Protein AF-0000000087742912 (afdb_homodimer)

Sequence (236 aa):
MDERYEKIMEIIEMNRFRQRLGLLDYTACWEEPDRVKGLDIEATKKRVCDLIKAKGLKDKTIADKLGITPQAVNKWRHKGSFFVIENLYVLSGLLGVSVDKLLVPVAVKKWEILIEKRMDERYEKIMEIIEMNRFRQRLGLLDYTACWEEPDRVKGLDIEATKKRVCDLIKAKGLKDKTIADKLGITPQAVNKWRHKGSFFVIENLYVLSGLLGVSVDKLLVPVAVKKWEILIEKR

Foldseek 3Di:
DDPVVVVVVVVCVVVVVVVVPPDDQDWDKDKDFPPVQHFDLVVLLVLLVVLCVVVVPDLCNLCVQLVHDSVVSVCCSVVVPCPDPSSLCSSCVVSVHHSVVSIDHPDMDMDIDGDDDD/DDPVVVVVVVVCVVVVVVVVPPDDQDWDKDKDFPPVQHFDLVVLLVLLVVLCVVVVPDLCNLCVQLVHDSVVSVCCSVVVPCPDPSSLCSSCVVSVHHSVVSIDHPDMDMDIDGDDDD

Secondary structure (DSSP, 8-state):
--HHHHHHHHHHHHTTHHHH--SS-EEEEEEEE-GGG-B-HHHHHHHHHHHHHHHT--HHHHHHHHTS-HHHHHHHHHHSTT-BHHHHHHHHHHHTS-HHHH--BS-EEEEEEEE---/--HHHHHHHHHHHHTTHHHH-SSS-EEEEEEEE-GGG-B-HHHHHHHHHHHHHHHT--HHHHHHHHTS-HHHHHHHHHHSTT-BHHHHHHHHHHHTS-HHHH--BS-EEEEEEEE---

Solvent-accessible surface area (backbone atoms only — not comparable to full-atom values): 13130 Å² total; per-residue (Å²): 134,60,69,63,56,55,49,47,49,50,48,36,53,70,65,54,43,56,79,72,58,64,79,72,76,42,64,51,68,51,75,40,73,30,28,58,74,25,62,28,61,69,60,16,50,50,47,44,52,51,51,37,57,74,71,64,61,48,56,58,58,52,10,62,68,69,71,46,50,43,67,53,44,54,46,17,75,71,67,57,72,49,54,38,44,60,52,40,40,24,47,18,36,74,70,71,48,55,52,53,74,44,55,34,53,63,38,68,42,78,44,76,40,76,43,72,67,126,135,62,72,63,57,56,51,46,50,48,47,35,52,71,63,53,43,55,78,71,59,62,77,73,78,42,64,50,69,51,74,40,72,29,28,59,74,25,61,27,62,69,59,16,47,51,48,45,52,49,50,36,58,73,70,62,61,47,55,59,59,53,10,63,69,67,71,48,50,44,66,54,45,54,45,18,75,73,67,55,72,49,54,39,44,58,53,41,40,23,47,18,36,75,70,70,47,56,51,55,74,45,55,32,54,62,38,67,42,78,44,76,40,75,44,71,66,126

InterPro domains:
  IPR001387 Cro/C1-type, helix-turn-helix domain [PS50943] (53-102)
  IPR001387 Cro/C1-type, helix-turn-helix domain [cd00093] (51-102)
  IPR010982 Lambda repressor-like, DNA-binding domain superfamily [G3DSA:1.10.260.40] (41-104)
  IPR010982 Lambda repressor-like, DNA-binding domain superfamily [SSF47413] (45-105)

Organism: Butyrivibrio fibrisolvens (NCBI:txid831)

pLDDT: mean 79.02, std 16.98, range [40.22, 96.81]

Radius of gyration: 20.41 Å; Cα contacts (8 Å, |Δi|>4): 308; chains: 2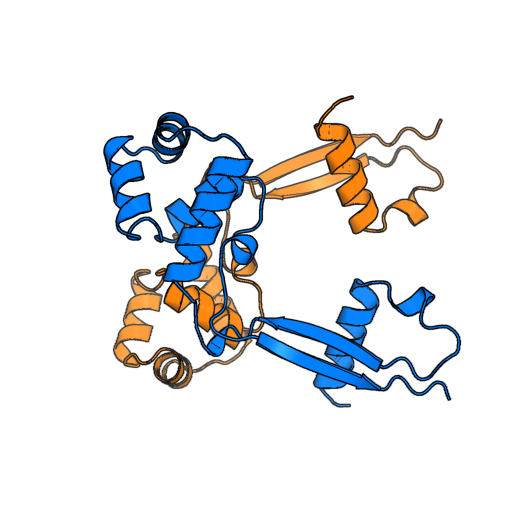; bounding box: 60×48×46 Å

Structure (mmCIF, N/CA/C/O backbone):
data_AF-0000000087742912-model_v1
#
loop_
_entity.id
_entity.type
_entity.pdbx_description
1 polymer 'HTH cro/C1-type domain-containing protein'
#
loop_
_atom_site.group_PDB
_atom_site.id
_atom_site.type_symbol
_atom_site.label_atom_id
_atom_site.label_alt_id
_atom_site.label_comp_id
_atom_site.label_asym_id
_atom_site.label_entity_id
_atom_site.label_seq_id
_atom_site.pdbx_PDB_ins_code
_atom_site.Cartn_x
_atom_site.Cartn_y
_atom_site.Cartn_z
_atom_site.occupancy
_atom_site.B_iso_or_equiv
_atom_site.auth_seq_id
_atom_site.auth_comp_id
_atom_site.auth_asym_id
_atom_site.auth_atom_id
_atom_site.pdbx_PDB_model_num
ATOM 1 N N . MET A 1 1 ? -30.656 -1.634 -2.127 1 40.22 1 MET A N 1
ATOM 2 C CA . MET A 1 1 ? -29.844 -0.459 -1.829 1 40.22 1 MET A CA 1
ATOM 3 C C . MET A 1 1 ? -28.438 -0.603 -2.42 1 40.22 1 MET A C 1
ATOM 5 O O . MET A 1 1 ? -27.766 -1.607 -2.191 1 40.22 1 MET A O 1
ATOM 9 N N . ASP A 1 2 ? -28.062 0.156 -3.477 1 50.47 2 ASP A N 1
ATOM 10 C CA . ASP A 1 2 ? -26.984 -0 -4.449 1 50.47 2 ASP A CA 1
ATOM 11 C C . ASP A 1 2 ? -25.609 0.156 -3.789 1 50.47 2 ASP A C 1
ATOM 13 O O . ASP A 1 2 ? -25.391 1.088 -3.012 1 50.47 2 ASP A O 1
ATOM 17 N N . GLU A 1 3 ? -24.922 -0.888 -3.637 1 56.06 3 GLU A N 1
ATOM 18 C CA . GLU A 1 3 ? -23.594 -0.993 -3.049 1 56.06 3 GLU A CA 1
ATOM 19 C C . GLU A 1 3 ? -22.75 0.236 -3.373 1 56.06 3 GLU A C 1
ATOM 21 O O . GLU A 1 3 ? -21.969 0.695 -2.539 1 56.06 3 GLU A O 1
ATOM 26 N N . ARG A 1 4 ? -23.109 0.742 -4.473 1 55.03 4 ARG A N 1
ATOM 27 C CA . ARG A 1 4 ? -22.422 1.939 -4.953 1 55.03 4 ARG A CA 1
ATOM 28 C C . ARG A 1 4 ? -22.75 3.143 -4.07 1 55.03 4 ARG A C 1
ATOM 30 O O . ARG A 1 4 ? -21.844 3.914 -3.711 1 55.03 4 ARG A O 1
ATOM 37 N N . TYR A 1 5 ? -24.016 3.279 -3.824 1 55.5 5 TYR A N 1
ATOM 38 C CA . TYR A 1 5 ? -24.5 4.387 -3.004 1 55.5 5 TYR A CA 1
ATOM 39 C C . TYR A 1 5 ? -23.875 4.348 -1.615 1 55.5 5 TYR A C 1
ATOM 41 O O . TYR A 1 5 ? -23.422 5.371 -1.102 1 55.5 5 TYR A O 1
ATOM 49 N N . GLU A 1 6 ? -23.781 3.25 -1.064 1 58.53 6 GLU A N 1
ATOM 50 C CA . GLU A 1 6 ? -23.266 3.119 0.295 1 58.53 6 GLU 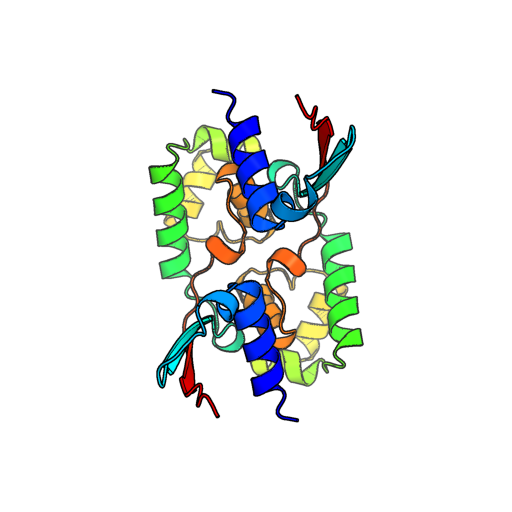A CA 1
ATOM 51 C C . GLU A 1 6 ? -21.781 3.477 0.358 1 58.53 6 GLU A C 1
ATOM 53 O O . GLU A 1 6 ? -21.344 4.141 1.298 1 58.53 6 GLU A O 1
ATOM 58 N N . LYS A 1 7 ? -21.188 3.119 -0.567 1 61.38 7 LYS A N 1
ATOM 59 C CA . LYS A 1 7 ? -19.766 3.439 -0.61 1 61.38 7 LYS A CA 1
ATOM 60 C C . LYS A 1 7 ? -19.531 4.938 -0.801 1 61.38 7 LYS A C 1
ATOM 62 O O . LYS A 1 7 ? -18.641 5.52 -0.19 1 61.38 7 LYS A O 1
ATOM 67 N N . ILE A 1 8 ? -20.391 5.43 -1.585 1 60.16 8 ILE A N 1
ATOM 68 C CA . ILE A 1 8 ? -20.328 6.867 -1.84 1 60.16 8 ILE A CA 1
ATOM 69 C C . ILE A 1 8 ? -20.609 7.633 -0.549 1 60.16 8 ILE A C 1
ATOM 71 O O . ILE A 1 8 ? -19.906 8.586 -0.219 1 60.16 8 ILE A O 1
ATOM 75 N N . MET A 1 9 ? -21.516 7.145 0.055 1 61.16 9 MET A N 1
ATOM 76 C CA . MET A 1 9 ? -21.891 7.82 1.296 1 61.16 9 MET A CA 1
ATOM 77 C C . MET A 1 9 ? -20.766 7.727 2.32 1 61.16 9 MET A C 1
ATOM 79 O O . MET A 1 9 ? -20.5 8.688 3.047 1 61.16 9 MET A O 1
ATOM 83 N N . GLU A 1 10 ? -20.141 6.645 2.281 1 62.28 10 GLU A N 1
ATOM 84 C CA . GLU A 1 10 ? -19.016 6.461 3.189 1 62.28 10 GLU A CA 1
ATOM 85 C C . GLU A 1 10 ? -17.875 7.422 2.85 1 62.28 10 GLU A C 1
ATOM 87 O O . GLU A 1 10 ? -17.281 8.023 3.744 1 62.28 10 GLU A O 1
ATOM 92 N N . ILE A 1 11 ? -17.719 7.496 1.573 1 60.69 11 ILE A N 1
ATOM 93 C CA . ILE A 1 11 ? -16.641 8.375 1.111 1 60.69 11 ILE A CA 1
ATOM 94 C C . ILE A 1 11 ? -17.016 9.828 1.395 1 60.69 11 ILE A C 1
ATOM 96 O O . ILE A 1 11 ? -16.172 10.609 1.835 1 60.69 11 ILE A O 1
ATOM 100 N N . ILE A 1 12 ? -18.156 10.047 1.067 1 60.31 12 ILE A N 1
ATOM 101 C CA . ILE A 1 12 ? -18.641 11.398 1.335 1 60.31 12 ILE A CA 1
ATOM 102 C C . ILE A 1 12 ? -18.547 11.695 2.83 1 60.31 12 ILE A C 1
ATOM 104 O O . ILE A 1 12 ? -18.109 12.773 3.229 1 60.31 12 ILE A O 1
ATOM 108 N N . GLU A 1 13 ? -18.922 10.773 3.523 1 57.09 13 GLU A N 1
ATOM 109 C CA . GLU A 1 13 ? -18.875 10.914 4.977 1 57.09 13 GLU A CA 1
ATOM 110 C C . GLU A 1 13 ? -17.438 11.008 5.473 1 57.09 13 GLU A C 1
ATOM 112 O O . GLU A 1 13 ? -17.141 11.781 6.383 1 57.09 13 GLU A O 1
ATOM 117 N N . MET A 1 14 ? -16.75 10.227 4.941 1 55.88 14 MET A N 1
ATOM 118 C CA . MET A 1 14 ? -15.344 10.234 5.328 1 55.88 14 MET A CA 1
ATOM 119 C C . MET A 1 14 ? -14.68 11.547 4.934 1 55.88 14 MET A C 1
ATOM 121 O O . MET A 1 14 ? -13.797 12.039 5.645 1 55.88 14 MET A O 1
ATOM 125 N N . ASN A 1 15 ? -15.117 11.961 3.746 1 52.09 15 ASN A N 1
ATOM 126 C CA . ASN A 1 15 ? -14.547 13.219 3.285 1 52.09 15 ASN A CA 1
ATOM 127 C C . ASN A 1 15 ? -15.336 14.422 3.812 1 52.09 15 ASN A C 1
ATOM 129 O O . ASN A 1 15 ? -15.047 15.562 3.463 1 52.09 15 ASN A O 1
ATOM 133 N N . ARG A 1 16 ? -16.016 14.281 4.895 1 47.75 16 ARG A N 1
ATOM 134 C CA . ARG A 1 16 ? -16.766 15.336 5.551 1 47.75 16 ARG A CA 1
ATOM 135 C C . ARG A 1 16 ? -17.547 16.156 4.531 1 47.75 16 ARG A C 1
ATOM 137 O O . ARG A 1 16 ? -17.859 17.328 4.773 1 47.75 16 ARG A O 1
ATOM 144 N N . PHE A 1 17 ? -17.797 15.617 3.467 1 49.97 17 PHE A N 1
ATOM 145 C CA . PHE A 1 17 ? -18.578 16.375 2.488 1 49.97 17 PHE A CA 1
ATOM 146 C C . PHE A 1 17 ? -20 16.609 2.994 1 49.97 17 PHE A C 1
ATOM 148 O O . PHE A 1 17 ? -20.688 17.516 2.518 1 49.97 17 PHE A O 1
ATOM 155 N N . ARG A 1 18 ? -20.281 16.016 4.094 1 46.38 18 ARG A N 1
ATOM 156 C CA . ARG A 1 18 ? -21.656 16.219 4.539 1 46.38 18 ARG A CA 1
ATOM 157 C C . ARG A 1 18 ? -21.922 17.688 4.84 1 46.38 18 ARG A C 1
ATOM 159 O O . ARG A 1 18 ? -23 18.203 4.516 1 46.38 18 ARG A O 1
ATOM 166 N N . GLN A 1 19 ? -21.094 18.141 5.641 1 46.69 19 GLN A N 1
ATOM 167 C CA . GLN A 1 19 ? -21.406 19.484 6.113 1 46.69 19 GLN A CA 1
ATOM 168 C C . GLN A 1 19 ? -21.609 20.438 4.945 1 46.69 19 GLN A C 1
ATOM 170 O O . GLN A 1 19 ? -22.375 21.406 5.051 1 46.69 19 GLN A O 1
ATOM 175 N N . ARG A 1 20 ? -20.828 20.172 3.928 1 46.16 20 ARG A N 1
ATOM 176 C CA . ARG A 1 20 ? -20.969 21.203 2.904 1 46.16 20 ARG A CA 1
ATOM 177 C C . ARG A 1 20 ? -22.094 20.844 1.928 1 46.16 20 ARG A C 1
ATOM 179 O O . ARG A 1 20 ? -22.266 21.516 0.908 1 4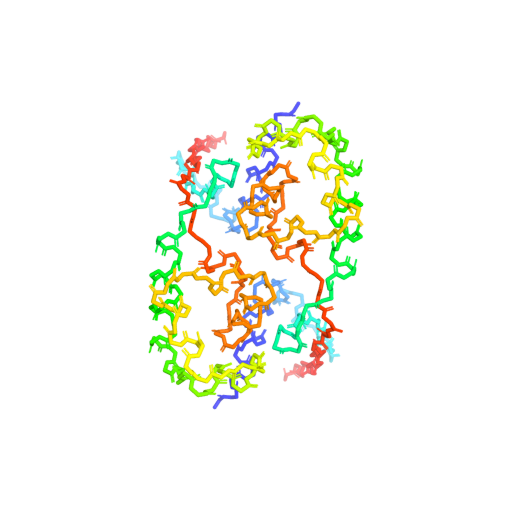6.16 20 ARG A O 1
ATOM 186 N N . LEU A 1 21 ? -22.562 19.641 2.178 1 46.5 21 LEU A N 1
ATOM 187 C CA . LEU A 1 21 ? -23.641 19.312 1.266 1 46.5 21 LEU A CA 1
ATOM 188 C C . LEU A 1 21 ? -24.828 20.25 1.467 1 46.5 21 LEU A C 1
ATOM 190 O O . LEU A 1 21 ? -25.797 19.906 2.148 1 46.5 21 LEU A O 1
ATOM 194 N N . GLY A 1 22 ? -24.672 21.344 2.004 1 41.38 22 GLY A N 1
ATOM 195 C CA . GLY A 1 22 ? -25.828 22.234 1.947 1 41.38 22 GLY A CA 1
ATOM 196 C C . GLY A 1 22 ? -26.641 22.062 0.675 1 41.38 22 GLY A C 1
ATOM 197 O O . GLY A 1 22 ? -27.531 21.219 0.608 1 41.38 22 GLY A O 1
ATOM 198 N N . LEU A 1 23 ? -26.984 23.312 -0.037 1 41.69 23 LEU A N 1
ATOM 199 C CA . LEU A 1 23 ? -28 23.75 -0.981 1 41.69 23 LEU A CA 1
ATOM 200 C C . LEU A 1 23 ? -27.984 22.891 -2.242 1 41.69 23 LEU A C 1
ATOM 202 O O . LEU A 1 23 ? -29.031 22.438 -2.697 1 41.69 23 LEU A O 1
ATOM 206 N N . LEU A 1 24 ? -27.172 23.266 -3.385 1 44.69 24 LEU A N 1
ATOM 207 C CA . LEU A 1 24 ? -27.234 23.109 -4.832 1 44.69 24 LEU A CA 1
ATOM 208 C C . LEU A 1 24 ? -26.906 21.672 -5.242 1 44.69 24 LEU A C 1
ATOM 210 O O . LEU A 1 24 ? -26.25 20.953 -4.5 1 44.69 24 LEU A O 1
ATOM 214 N N . ASP A 1 25 ? -27.406 21.125 -6.523 1 56.34 25 ASP A N 1
ATOM 215 C CA . ASP A 1 25 ? -27.141 20.031 -7.445 1 56.34 25 ASP A CA 1
ATOM 216 C C . ASP A 1 25 ? -25.656 19.703 -7.504 1 56.34 25 ASP A C 1
ATOM 218 O O . ASP A 1 25 ? -24.953 20.172 -8.406 1 56.34 25 ASP A O 1
ATOM 222 N N . TYR A 1 26 ? -25.047 19.469 -6.504 1 65.38 26 TYR A N 1
ATOM 223 C CA . TYR A 1 26 ? -23.609 19.312 -6.496 1 65.38 26 TYR A CA 1
ATOM 224 C C . TYR A 1 26 ? -23.203 17.906 -6.969 1 65.38 26 TYR A C 1
ATOM 226 O O . TYR A 1 26 ? -23.922 16.938 -6.727 1 65.38 26 TYR A O 1
ATOM 234 N N . THR A 1 27 ? -22.75 17.938 -8.219 1 73 27 THR A N 1
ATOM 235 C CA . THR A 1 27 ? -22.109 16.703 -8.68 1 73 27 THR A CA 1
ATOM 236 C C . THR A 1 27 ? -20.844 16.422 -7.875 1 73 27 THR A C 1
ATOM 238 O O . THR A 1 27 ? -19.984 17.297 -7.715 1 73 27 THR A O 1
ATOM 241 N N . ALA A 1 28 ? -20.984 15.5 -6.984 1 72.38 28 ALA A N 1
ATOM 242 C CA . ALA A 1 28 ? -19.766 15.031 -6.34 1 72.38 28 ALA A CA 1
ATOM 243 C C . ALA A 1 28 ? -18.984 14.078 -7.254 1 72.38 28 ALA A C 1
ATOM 245 O O . ALA A 1 28 ? -19.562 13.125 -7.785 1 72.38 28 ALA A O 1
ATOM 246 N N . CYS A 1 29 ? -17.828 14.594 -7.617 1 79.25 29 CYS A N 1
ATOM 247 C CA . CYS A 1 29 ? -16.984 13.758 -8.461 1 79.25 29 CYS A CA 1
ATOM 248 C C . CYS A 1 29 ? -15.688 13.398 -7.746 1 79.25 29 CYS A C 1
ATOM 250 O O . CYS A 1 29 ? -15.07 14.258 -7.105 1 79.25 29 CYS A O 1
ATOM 252 N N . TRP A 1 30 ? -15.32 12.016 -7.742 1 80.62 30 TRP A N 1
ATOM 253 C CA . TRP A 1 30 ? -14 11.633 -7.25 1 80.62 30 TRP A CA 1
ATOM 254 C C . TRP A 1 30 ? -13.422 10.492 -8.078 1 80.62 30 TRP A C 1
ATOM 256 O O . TRP A 1 30 ? -14.117 9.891 -8.898 1 80.62 30 TRP A O 1
ATOM 266 N N . GLU A 1 31 ? -12.141 10.469 -7.887 1 88.06 31 GLU A N 1
ATOM 267 C CA . GLU A 1 31 ? -11.422 9.398 -8.578 1 88.06 31 GLU A CA 1
ATOM 268 C C . GLU A 1 31 ? -10.805 8.414 -7.582 1 88.06 31 GLU A C 1
ATOM 270 O O . GLU A 1 31 ? -10.359 8.812 -6.504 1 88.06 31 GLU A O 1
ATOM 275 N N . GLU A 1 32 ? -10.984 7.211 -7.969 1 87.88 32 GLU A N 1
ATOM 276 C CA . GLU A 1 32 ? -10.32 6.172 -7.191 1 87.88 32 GLU A CA 1
ATOM 277 C C . GLU A 1 32 ? -9.484 5.262 -8.086 1 87.88 32 GLU A C 1
ATOM 279 O O . GLU A 1 32 ? -9.82 5.047 -9.25 1 87.88 32 GLU A O 1
ATOM 284 N N . PRO A 1 33 ? -8.375 4.805 -7.484 1 94.06 33 PRO A N 1
ATOM 285 C CA . PRO A 1 33 ? -7.566 3.9 -8.305 1 94.06 33 PRO A CA 1
ATOM 286 C C . PRO A 1 33 ? -8.32 2.639 -8.711 1 94.06 33 PRO A C 1
ATOM 288 O O . PRO A 1 33 ? -9.055 2.066 -7.902 1 94.06 33 PRO A O 1
ATOM 291 N N . ASP A 1 34 ? -8.281 2.352 -9.977 1 94.44 34 ASP A N 1
ATOM 292 C CA . ASP A 1 34 ? -8.727 1.033 -10.414 1 94.44 34 ASP A CA 1
ATOM 293 C C . ASP A 1 34 ? -7.613 0 -10.273 1 94.44 34 ASP A C 1
ATOM 295 O O . ASP A 1 34 ? -6.926 -0.31 -11.25 1 94.44 34 ASP A O 1
ATOM 299 N N . ARG A 1 35 ? -7.547 -0.584 -9.148 1 95.25 35 ARG A N 1
ATOM 300 C CA . ARG A 1 35 ? -6.41 -1.43 -8.797 1 95.25 35 ARG A CA 1
ATOM 301 C C . ARG A 1 35 ? -6.391 -2.699 -9.641 1 95.25 35 ARG A C 1
ATOM 303 O O . ARG A 1 35 ? -5.324 -3.23 -9.953 1 95.25 35 ARG A O 1
ATOM 310 N N . VAL A 1 36 ? -7.504 -3.188 -10.047 1 93.56 36 VAL A N 1
ATOM 311 C CA . VAL A 1 36 ? -7.594 -4.453 -10.766 1 93.56 36 VAL A CA 1
ATOM 312 C C . VAL A 1 36 ? -7 -4.293 -12.164 1 93.56 36 VAL A C 1
ATOM 314 O O . VAL A 1 36 ? -6.555 -5.27 -12.773 1 93.56 36 VAL A O 1
ATOM 317 N N . LYS A 1 37 ? -7.039 -3.047 -12.617 1 94 37 LYS A N 1
ATOM 318 C CA . LYS A 1 37 ? -6.488 -2.805 -13.945 1 94 37 LYS A CA 1
ATOM 319 C C . LYS A 1 37 ? -4.965 -2.834 -13.93 1 94 37 LYS A C 1
ATOM 321 O O . LYS A 1 37 ? -4.324 -2.955 -14.977 1 94 37 LYS A O 1
ATOM 326 N N . GLY A 1 38 ? -4.402 -2.676 -12.766 1 93.88 38 GLY A N 1
ATOM 327 C CA . GLY A 1 38 ? -2.973 -2.922 -12.648 1 93.88 38 GLY A CA 1
ATOM 328 C C . GLY A 1 38 ? -2.197 -1.713 -12.164 1 93.88 38 GLY A C 1
ATOM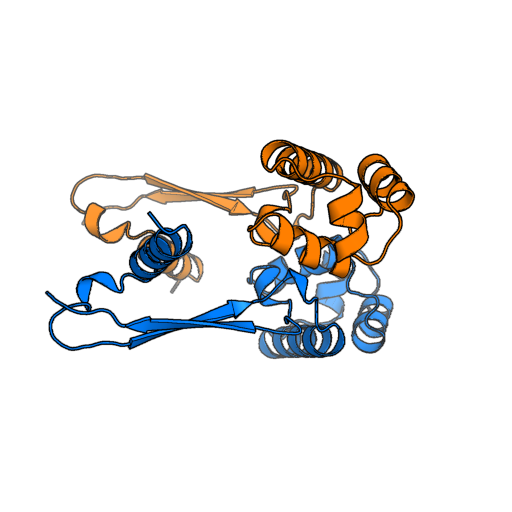 329 O O . GLY A 1 38 ? -2.789 -0.685 -11.828 1 93.88 38 GLY A O 1
ATOM 330 N N . LEU A 1 39 ? -0.922 -1.919 -12.102 1 94.12 39 LEU A N 1
ATOM 331 C CA . LEU A 1 39 ? 0.024 -0.939 -11.578 1 94.12 39 LEU A CA 1
ATOM 332 C C . LEU A 1 39 ? 0.916 -0.398 -12.695 1 94.12 39 LEU A C 1
ATOM 334 O O . LEU A 1 39 ? 1.412 -1.163 -13.523 1 94.12 39 LEU A O 1
ATOM 338 N N . ASP A 1 40 ? 1.024 0.913 -12.711 1 94.38 40 ASP A N 1
ATOM 339 C CA . ASP A 1 40 ? 1.986 1.525 -13.625 1 94.38 40 ASP A CA 1
ATOM 340 C C . ASP A 1 40 ? 3.375 1.595 -12.992 1 94.38 40 ASP A C 1
ATOM 342 O O . ASP A 1 40 ? 3.719 2.584 -12.344 1 94.38 40 ASP A O 1
ATOM 346 N N . ILE A 1 41 ? 4.172 0.546 -13.305 1 90 41 ILE A N 1
ATOM 347 C CA . ILE A 1 41 ? 5.453 0.355 -12.633 1 90 41 ILE A CA 1
ATOM 348 C C . ILE A 1 41 ? 6.391 1.514 -12.969 1 90 41 ILE A C 1
ATOM 350 O O . ILE A 1 41 ? 7.086 2.033 -12.094 1 90 41 ILE A O 1
ATOM 354 N N . GLU A 1 42 ? 6.422 1.873 -14.203 1 90.38 42 GLU A N 1
ATOM 355 C CA . GLU A 1 42 ? 7.297 2.967 -14.617 1 90.38 42 GLU A CA 1
ATOM 356 C C . GLU A 1 42 ? 6.93 4.266 -13.906 1 90.38 42 GLU A C 1
ATOM 358 O O . GLU A 1 42 ? 7.801 4.961 -13.375 1 90.38 42 GLU A O 1
ATOM 363 N N . ALA A 1 43 ? 5.645 4.594 -13.906 1 93.44 43 ALA A N 1
ATOM 364 C CA . ALA A 1 43 ? 5.195 5.793 -13.211 1 93.44 43 ALA A CA 1
ATOM 365 C C . ALA A 1 43 ? 5.449 5.684 -11.711 1 93.44 43 ALA A C 1
ATOM 367 O O . ALA A 1 43 ? 5.75 6.684 -11.055 1 93.44 43 ALA A O 1
ATOM 368 N N . THR A 1 44 ? 5.277 4.535 -11.18 1 93.31 44 THR A N 1
ATOM 369 C CA . THR A 1 44 ? 5.562 4.297 -9.766 1 93.31 44 THR A CA 1
ATOM 370 C C . THR A 1 44 ? 7.035 4.555 -9.461 1 93.31 44 THR A C 1
ATOM 372 O O . THR A 1 44 ? 7.367 5.215 -8.477 1 93.31 44 THR A O 1
ATOM 375 N N . LYS A 1 45 ? 7.879 4.051 -10.266 1 90.5 45 LYS A N 1
ATOM 376 C CA . LYS A 1 45 ? 9.312 4.289 -10.109 1 90.5 45 LYS A CA 1
ATOM 377 C C . LYS A 1 45 ? 9.617 5.781 -10.086 1 90.5 45 LYS A C 1
ATOM 379 O O . LYS A 1 45 ? 10.359 6.254 -9.219 1 90.5 45 LYS A O 1
ATOM 384 N N . LYS A 1 46 ? 9.078 6.426 -11.023 1 91.69 46 LYS A N 1
ATOM 385 C CA . LYS A 1 46 ? 9.297 7.867 -11.117 1 91.69 46 LYS A CA 1
ATOM 386 C C . LYS A 1 46 ? 8.797 8.578 -9.867 1 91.69 46 LYS A C 1
ATOM 388 O O . LYS A 1 46 ? 9.484 9.445 -9.32 1 91.69 46 LYS A O 1
ATOM 393 N N . ARG A 1 47 ? 7.633 8.195 -9.398 1 93.44 47 ARG A N 1
ATOM 394 C CA . ARG A 1 47 ? 7.07 8.805 -8.195 1 93.44 47 ARG A CA 1
ATOM 395 C C . ARG A 1 47 ? 7.961 8.555 -6.984 1 93.44 47 ARG A C 1
ATOM 397 O O . ARG A 1 47 ? 8.203 9.461 -6.188 1 93.44 47 ARG A O 1
ATOM 404 N N . VAL A 1 48 ? 8.398 7.363 -6.879 1 91.44 48 VAL A N 1
ATOM 405 C CA . VAL A 1 48 ? 9.281 7 -5.773 1 91.44 48 VAL A CA 1
ATOM 406 C C . VAL A 1 48 ? 10.547 7.844 -5.816 1 91.44 48 VAL A C 1
ATOM 408 O O . VAL A 1 48 ? 10.953 8.422 -4.809 1 91.44 48 VAL A O 1
ATOM 411 N N . CYS A 1 49 ? 11.094 7.93 -6.953 1 90.56 49 CYS A N 1
ATOM 412 C CA . CYS A 1 49 ? 12.305 8.719 -7.117 1 90.56 49 CYS A CA 1
ATOM 413 C C . CYS A 1 49 ? 12.047 10.188 -6.781 1 90.56 49 CYS A C 1
ATOM 415 O O . CYS A 1 49 ? 12.859 10.82 -6.094 1 90.56 49 CYS A O 1
ATOM 417 N N . ASP A 1 50 ? 10.961 10.672 -7.258 1 93.5 50 ASP A N 1
ATOM 418 C CA . ASP A 1 50 ? 10.602 12.062 -6.992 1 93.5 50 ASP A CA 1
ATOM 419 C C . ASP A 1 50 ? 10.43 12.312 -5.496 1 93.5 50 ASP A C 1
ATOM 421 O O . ASP A 1 50 ? 10.875 13.336 -4.977 1 93.5 50 ASP A O 1
ATOM 425 N N . LEU A 1 51 ? 9.766 11.43 -4.805 1 93.38 51 LEU A N 1
ATOM 426 C CA . LEU A 1 51 ? 9.547 11.562 -3.369 1 93.38 51 LEU A CA 1
ATOM 427 C C . LEU A 1 51 ? 10.875 11.5 -2.613 1 93.38 51 LEU A C 1
ATOM 429 O O . LEU A 1 51 ? 11.07 12.234 -1.644 1 93.38 51 LEU A O 1
ATOM 433 N N . ILE A 1 52 ? 11.742 10.594 -3.051 1 90.88 52 ILE A N 1
ATOM 434 C CA . ILE A 1 52 ? 13.055 10.469 -2.428 1 90.88 52 ILE A CA 1
ATOM 435 C C . ILE A 1 52 ? 13.82 11.789 -2.562 1 90.88 52 ILE A C 1
ATOM 437 O O . ILE A 1 52 ? 14.375 12.289 -1.584 1 90.88 52 ILE A O 1
ATOM 441 N N . LYS A 1 53 ? 13.766 12.312 -3.711 1 92.31 53 LYS A N 1
ATOM 442 C CA . LYS A 1 53 ? 14.438 13.586 -3.971 1 92.31 53 LYS A CA 1
ATOM 443 C C . LYS A 1 53 ? 13.812 14.711 -3.15 1 92.31 53 LYS A C 1
ATOM 445 O O . LYS A 1 53 ? 14.531 15.531 -2.564 1 92.31 53 LYS A O 1
ATOM 450 N N . ALA A 1 54 ? 12.531 14.773 -3.117 1 94.56 54 ALA A N 1
ATOM 451 C CA . ALA A 1 54 ? 11.805 15.82 -2.406 1 94.56 54 ALA A CA 1
ATOM 452 C C . ALA A 1 54 ? 12.117 15.781 -0.912 1 94.56 54 ALA A C 1
ATOM 454 O O . ALA A 1 54 ? 12.18 16.828 -0.258 1 94.56 54 ALA A O 1
ATOM 455 N N . LYS A 1 55 ? 12.234 14.562 -0.367 1 93.25 55 LYS A N 1
ATOM 456 C CA . LYS A 1 55 ? 12.508 14.391 1.056 1 93.25 55 LYS A CA 1
ATOM 457 C C . LYS A 1 55 ? 14 14.555 1.352 1 93.25 55 LYS A C 1
ATOM 459 O O . LYS A 1 55 ? 14.406 14.594 2.516 1 93.25 55 LYS A O 1
ATOM 464 N N . GLY A 1 56 ? 14.828 14.523 0.325 1 92.44 56 GLY A N 1
ATOM 465 C CA . GLY A 1 56 ? 16.266 14.688 0.473 1 92.44 56 GLY A CA 1
ATOM 466 C C . GLY A 1 56 ? 16.953 13.445 1.023 1 92.44 56 GLY A C 1
ATOM 467 O O . GLY A 1 56 ? 17.938 13.547 1.75 1 92.44 56 GLY A O 1
ATOM 468 N N . LEU A 1 57 ? 16.406 12.367 0.766 1 90.31 57 LEU A N 1
ATOM 469 C CA . LEU A 1 57 ? 17 11.125 1.252 1 90.31 57 LEU A CA 1
ATOM 470 C C . LEU A 1 57 ? 18.188 10.719 0.393 1 90.31 57 LEU A C 1
ATOM 472 O O . LEU A 1 57 ? 18.078 10.68 -0.836 1 90.31 57 LEU A O 1
ATOM 476 N N . LYS A 1 58 ? 19.234 10.406 1.09 1 90.25 58 LYS A N 1
ATOM 477 C CA . LYS A 1 58 ? 20.438 9.938 0.387 1 90.25 58 LYS A CA 1
ATOM 478 C C . LYS A 1 58 ? 20.406 8.43 0.186 1 90.25 58 LYS A C 1
ATOM 480 O O . LYS A 1 58 ? 19.844 7.699 1.012 1 90.25 58 LYS A O 1
ATOM 485 N N . ASP A 1 59 ? 21 7.996 -0.903 1 87.38 59 ASP A N 1
ATOM 486 C CA . ASP A 1 59 ? 21.062 6.57 -1.213 1 87.38 59 ASP A CA 1
ATOM 487 C C . ASP A 1 59 ? 21.672 5.785 -0.058 1 87.38 59 ASP A C 1
ATOM 489 O O . ASP A 1 59 ? 21.234 4.672 0.245 1 87.38 59 ASP A O 1
ATOM 493 N N . LYS A 1 60 ? 22.625 6.391 0.547 1 90.94 60 LYS A N 1
ATOM 494 C CA . LYS A 1 60 ? 23.297 5.742 1.669 1 90.94 60 LYS A CA 1
ATOM 495 C C . LYS A 1 60 ? 22.328 5.508 2.826 1 90.94 60 LYS A C 1
ATOM 497 O O . LYS A 1 60 ? 22.344 4.445 3.451 1 90.94 60 LYS A O 1
ATOM 502 N N . THR A 1 61 ? 21.516 6.465 3.07 1 91.25 61 THR A N 1
ATOM 503 C CA . THR A 1 61 ? 20.531 6.355 4.141 1 91.25 61 THR A CA 1
ATOM 504 C C . THR A 1 61 ? 19.516 5.246 3.838 1 91.25 61 THR A C 1
ATOM 506 O O . THR A 1 61 ? 19.203 4.441 4.711 1 91.25 61 THR A O 1
ATOM 509 N N . ILE A 1 62 ? 19.078 5.242 2.691 1 89.56 62 ILE A N 1
ATOM 510 C CA . ILE A 1 62 ? 18.125 4.227 2.248 1 89.56 62 ILE A CA 1
ATOM 511 C C . ILE A 1 62 ? 18.766 2.842 2.346 1 89.56 62 ILE A C 1
ATOM 513 O O . ILE A 1 62 ? 18.172 1.912 2.891 1 89.56 62 ILE A O 1
ATOM 517 N N . ALA A 1 63 ? 19.953 2.738 1.863 1 89.81 63 ALA A N 1
ATOM 518 C CA . ALA A 1 63 ? 20.688 1.475 1.874 1 89.81 63 ALA A CA 1
ATOM 519 C C . ALA A 1 63 ? 20.859 0.957 3.299 1 89.81 63 ALA A C 1
ATOM 521 O O . ALA A 1 63 ? 20.656 -0.228 3.566 1 89.81 63 ALA A O 1
ATOM 522 N N . ASP A 1 64 ? 21.219 1.803 4.184 1 91.06 64 ASP A N 1
ATOM 523 C CA . ASP A 1 64 ? 21.438 1.446 5.578 1 91.06 64 ASP A CA 1
ATOM 524 C C . ASP A 1 64 ? 20.172 0.896 6.215 1 91.06 64 ASP A C 1
ATOM 526 O O . ASP A 1 64 ? 20.203 -0.123 6.91 1 91.06 64 ASP A O 1
ATOM 530 N N . LYS A 1 65 ? 19.062 1.536 5.91 1 88.06 65 LYS A N 1
ATOM 531 C CA . LYS A 1 65 ? 17.797 1.136 6.527 1 88.06 65 LYS A CA 1
ATOM 532 C C . LYS A 1 65 ? 17.281 -0.164 5.922 1 88.06 65 LYS A C 1
ATOM 534 O O . LYS A 1 65 ? 16.625 -0.959 6.605 1 88.06 65 LYS A O 1
ATOM 539 N N . LEU A 1 66 ? 17.594 -0.326 4.727 1 85.44 66 LEU A N 1
ATOM 540 C CA . LEU A 1 66 ? 17.109 -1.517 4.031 1 85.44 66 LEU A CA 1
ATOM 541 C C . LEU A 1 66 ? 18.094 -2.672 4.195 1 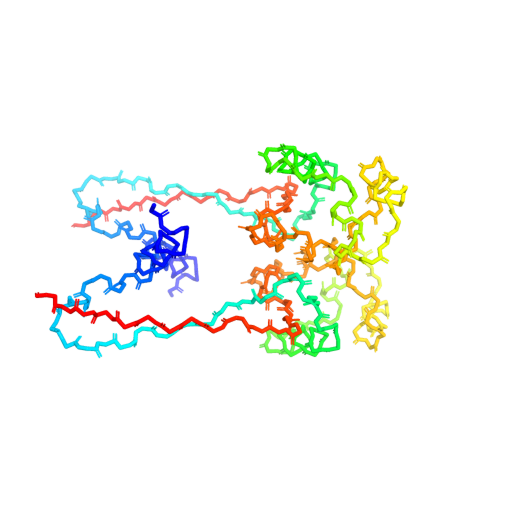85.44 66 LEU A C 1
ATOM 543 O O . LEU A 1 66 ? 17.781 -3.814 3.855 1 85.44 66 LEU A O 1
ATOM 547 N N . GLY A 1 67 ? 19.203 -2.422 4.734 1 85.19 67 GLY A N 1
ATOM 548 C CA . GLY A 1 67 ? 20.234 -3.441 4.891 1 85.19 67 GLY A CA 1
ATOM 549 C C . GLY A 1 67 ? 20.859 -3.869 3.578 1 85.19 67 GLY A C 1
ATOM 550 O O . GLY A 1 67 ? 21.172 -5.047 3.385 1 85.19 67 GLY A O 1
ATOM 551 N N . ILE A 1 68 ? 20.891 -3.023 2.682 1 83.31 68 ILE A N 1
ATOM 552 C CA . ILE A 1 68 ? 21.5 -3.299 1.383 1 83.31 68 ILE A CA 1
ATOM 553 C C . ILE A 1 68 ? 22.594 -2.281 1.1 1 83.31 68 ILE A C 1
ATOM 555 O O . ILE A 1 68 ? 22.828 -1.37 1.897 1 83.31 68 ILE A O 1
ATOM 559 N N . THR A 1 69 ? 23.266 -2.531 0.029 1 86.88 69 THR A N 1
ATOM 560 C CA . THR A 1 69 ? 24.375 -1.634 -0.326 1 86.88 69 THR A CA 1
ATOM 561 C C . THR A 1 69 ? 23.844 -0.422 -1.094 1 86.88 69 THR A C 1
ATOM 563 O O . THR A 1 69 ? 22.828 -0.507 -1.78 1 86.88 69 THR A O 1
ATOM 566 N N . PRO A 1 70 ? 24.578 0.684 -0.928 1 86.44 70 PRO A N 1
ATOM 567 C CA . PRO A 1 70 ? 24.203 1.862 -1.711 1 86.44 70 PRO A CA 1
ATOM 568 C C . PRO A 1 70 ? 24.188 1.592 -3.213 1 86.44 70 PRO A C 1
ATOM 570 O O . PRO A 1 70 ? 23.359 2.139 -3.936 1 86.44 70 PRO A O 1
ATOM 573 N N . GLN A 1 71 ? 25.047 0.789 -3.625 1 86.5 71 GLN A N 1
ATOM 574 C CA . GLN A 1 71 ? 25.109 0.433 -5.039 1 86.5 71 GLN A CA 1
ATOM 575 C C . GLN A 1 71 ? 23.828 -0.291 -5.473 1 86.5 71 GLN A C 1
ATOM 577 O O . GLN A 1 71 ? 23.344 -0.084 -6.582 1 86.5 71 GLN A O 1
ATOM 582 N N . ALA A 1 72 ? 23.391 -1.098 -4.633 1 82.88 72 ALA A N 1
ATOM 583 C CA . ALA A 1 72 ? 22.156 -1.831 -4.93 1 82.88 72 ALA A CA 1
ATOM 584 C C . ALA A 1 72 ? 20.969 -0.883 -5.047 1 82.88 72 ALA A C 1
ATOM 586 O O . ALA A 1 72 ? 20.109 -1.051 -5.926 1 82.88 72 ALA A O 1
ATOM 587 N N . VAL A 1 73 ? 20.938 0.062 -4.148 1 82.31 73 VAL A N 1
ATOM 588 C CA . VAL A 1 73 ? 19.859 1.047 -4.172 1 82.31 73 VAL A CA 1
ATOM 589 C C . VAL A 1 73 ? 19.891 1.809 -5.496 1 82.31 73 VAL A C 1
ATOM 591 O O . VAL A 1 73 ? 18.844 2.002 -6.129 1 82.31 73 VAL A O 1
ATOM 594 N N . ASN A 1 74 ? 21.016 2.207 -5.844 1 79.75 74 ASN A N 1
ATOM 595 C CA . ASN A 1 74 ? 21.172 2.928 -7.102 1 79.75 74 ASN A CA 1
ATOM 596 C C . ASN A 1 74 ? 20.703 2.094 -8.289 1 79.75 74 ASN A C 1
ATOM 598 O O . ASN A 1 74 ? 19.969 2.594 -9.148 1 79.75 74 ASN A O 1
ATOM 602 N N . LYS A 1 75 ? 21.062 0.86 -8.25 1 79.06 75 LYS A N 1
ATOM 603 C CA . LYS A 1 75 ? 20.672 -0.039 -9.336 1 79.06 75 LYS A CA 1
ATOM 604 C C . LYS A 1 75 ? 19.156 -0.208 -9.391 1 79.06 75 LYS A C 1
ATOM 606 O O . LYS A 1 75 ? 18.562 -0.193 -10.469 1 79.06 75 LYS A O 1
ATOM 611 N N . TRP A 1 76 ? 18.594 -0.363 -8.273 1 74.19 76 TRP A N 1
ATOM 612 C CA . TRP A 1 76 ? 17.156 -0.54 -8.195 1 74.19 76 TRP A CA 1
ATOM 613 C C . TRP A 1 76 ? 16.422 0.68 -8.742 1 74.19 76 TRP A C 1
ATOM 615 O O . TRP A 1 76 ? 15.469 0.544 -9.516 1 74.19 76 TRP A O 1
ATOM 625 N N . ARG A 1 77 ? 16.859 1.776 -8.234 1 73.44 77 ARG A N 1
ATOM 626 C CA . ARG A 1 77 ? 16.25 3.029 -8.648 1 73.44 77 ARG A CA 1
ATOM 627 C C . ARG A 1 77 ? 16.312 3.189 -10.164 1 73.44 77 ARG A C 1
ATOM 629 O O . ARG A 1 77 ? 15.359 3.678 -10.781 1 73.44 77 ARG A O 1
ATOM 636 N N . HIS A 1 78 ? 17.312 2.613 -10.688 1 73.19 78 HIS A N 1
ATOM 637 C CA . HIS A 1 78 ? 17.531 2.775 -12.125 1 73.19 78 HIS A CA 1
ATOM 638 C C . HIS A 1 78 ? 16.953 1.6 -12.898 1 73.19 78 HIS A C 1
ATOM 640 O O . HIS A 1 78 ? 16.375 1.783 -13.977 1 73.19 78 HIS A O 1
ATOM 646 N N . LYS A 1 79 ? 16.922 0.449 -12.195 1 68.19 79 LYS A N 1
ATOM 647 C CA . LYS A 1 79 ? 16.453 -0.75 -12.891 1 68.19 79 LYS A CA 1
ATOM 648 C C . LYS A 1 79 ? 15.016 -1.08 -12.531 1 68.19 79 LYS A C 1
ATOM 650 O O . LYS A 1 79 ? 14.336 -1.798 -13.266 1 68.19 79 LYS A O 1
ATOM 655 N N . GLY A 1 80 ? 14.555 -0.537 -11.562 1 65.56 80 GLY A N 1
ATOM 656 C CA . GLY A 1 80 ? 13.172 -0.763 -11.156 1 65.56 80 GLY A CA 1
ATOM 657 C C . GLY A 1 80 ? 12.984 -2.039 -10.359 1 65.56 80 GLY A C 1
ATOM 658 O O . GLY A 1 80 ? 11.859 -2.4 -10.008 1 65.56 80 GLY A O 1
ATOM 659 N N . SER A 1 81 ? 14.031 -2.811 -10.031 1 64.81 81 SER A N 1
ATOM 660 C CA . SER A 1 81 ? 13.922 -4.062 -9.289 1 64.81 81 SER A CA 1
ATOM 661 C C . SER A 1 81 ? 13.656 -3.812 -7.812 1 64.81 81 SER A C 1
ATOM 663 O O . SER A 1 81 ? 13.398 -4.75 -7.055 1 64.81 81 SER A O 1
ATOM 665 N N . PHE A 1 82 ? 13.68 -2.619 -7.332 1 64.69 82 PHE A N 1
ATOM 666 C CA . PHE A 1 82 ? 13.5 -2.16 -5.957 1 64.69 82 PHE A CA 1
ATOM 667 C C . PHE A 1 82 ? 12.078 -2.418 -5.484 1 64.69 82 PHE A C 1
ATOM 669 O O . PHE A 1 82 ? 11.797 -2.373 -4.285 1 64.69 82 PHE A O 1
ATOM 676 N N . PHE A 1 83 ? 11.289 -2.967 -6.32 1 73.81 83 PHE A N 1
ATOM 677 C CA . PHE A 1 83 ? 9.859 -2.902 -6.066 1 73.81 83 PHE A CA 1
ATOM 678 C C . PHE A 1 83 ? 9.367 -4.184 -5.41 1 73.81 83 PHE A C 1
ATOM 680 O O . PHE A 1 83 ? 8.227 -4.605 -5.633 1 73.81 83 PHE A O 1
ATOM 687 N N . VAL A 1 84 ? 10.422 -4.691 -4.625 1 80.75 84 VAL A N 1
ATOM 688 C CA . VAL A 1 84 ? 9.891 -5.773 -3.799 1 80.75 84 VAL A CA 1
ATOM 689 C C . VAL A 1 84 ? 9.125 -5.195 -2.617 1 80.75 84 VAL A C 1
ATOM 691 O O . VAL A 1 84 ? 9.453 -4.117 -2.119 1 80.75 84 VAL A O 1
ATOM 694 N N . ILE A 1 85 ? 8.172 -5.938 -2.16 1 88.69 85 ILE A N 1
ATOM 695 C CA . ILE A 1 85 ? 7.195 -5.402 -1.215 1 88.69 85 ILE A CA 1
ATOM 696 C C . ILE A 1 85 ? 7.898 -5 0.078 1 88.69 85 ILE A C 1
ATOM 698 O O . ILE A 1 85 ? 7.566 -3.977 0.681 1 88.69 85 ILE A O 1
ATOM 702 N N . GLU A 1 86 ? 8.867 -5.707 0.478 1 88.31 86 GLU A N 1
ATOM 703 C CA . GLU A 1 86 ? 9.578 -5.406 1.718 1 88.31 86 GLU A CA 1
ATOM 704 C C . GLU A 1 86 ? 10.32 -4.078 1.617 1 88.31 86 GLU A C 1
ATOM 706 O O . GLU A 1 86 ? 10.273 -3.262 2.539 1 88.31 86 GLU A O 1
ATOM 711 N N . ASN A 1 87 ? 10.992 -3.908 0.51 1 87.5 87 ASN A N 1
ATOM 712 C CA . ASN A 1 87 ? 11.742 -2.676 0.293 1 87.5 87 ASN A CA 1
ATOM 713 C C . ASN A 1 87 ? 10.82 -1.468 0.185 1 87.5 87 ASN A C 1
ATOM 715 O O . ASN A 1 87 ? 11.094 -0.416 0.765 1 87.5 87 ASN A O 1
ATOM 719 N N . LEU A 1 88 ? 9.773 -1.658 -0.533 1 90.25 88 LEU A N 1
ATOM 720 C CA . LEU A 1 88 ? 8.82 -0.571 -0.701 1 90.25 88 LEU A CA 1
ATOM 721 C C . LEU A 1 88 ? 8.195 -0.186 0.635 1 90.25 88 LEU A C 1
ATOM 723 O O . LEU A 1 88 ? 7.949 0.996 0.894 1 90.25 88 LEU A O 1
ATOM 727 N N . TYR A 1 89 ? 7.938 -1.21 1.386 1 93.81 89 TYR A N 1
ATOM 728 C CA . TYR A 1 89 ? 7.332 -0.982 2.695 1 93.81 89 TYR A CA 1
ATOM 729 C C . TYR A 1 89 ? 8.242 -0.134 3.574 1 93.81 89 TYR A C 1
ATOM 731 O O . TYR A 1 89 ? 7.812 0.877 4.133 1 93.81 89 TYR A O 1
ATOM 739 N N . VAL A 1 90 ? 9.469 -0.488 3.654 1 93.44 90 VAL A N 1
ATOM 740 C CA . VAL A 1 90 ? 10.438 0.244 4.461 1 93.44 90 VAL A CA 1
ATOM 741 C C . VAL A 1 90 ? 10.633 1.647 3.893 1 93.44 90 VAL A C 1
ATOM 743 O O . VAL A 1 90 ? 10.672 2.627 4.641 1 93.44 90 VAL A O 1
ATOM 746 N N . LEU A 1 91 ? 10.742 1.681 2.633 1 92.06 91 LEU A N 1
ATOM 747 C CA . LEU A 1 91 ? 10.906 2.973 1.975 1 92.06 91 LEU A CA 1
ATOM 748 C C . LEU A 1 91 ? 9.734 3.896 2.301 1 92.06 91 LEU A C 1
ATOM 750 O O . LEU A 1 91 ? 9.93 5.09 2.533 1 92.06 91 LEU A O 1
ATOM 754 N N . SER A 1 92 ? 8.484 3.346 2.26 1 94.94 92 SER A N 1
ATOM 755 C CA . SER A 1 92 ? 7.316 4.152 2.592 1 94.94 92 SER A CA 1
ATOM 756 C C . SER A 1 92 ? 7.438 4.75 3.99 1 94.94 92 SER A C 1
ATOM 758 O O . SER A 1 92 ? 7.023 5.887 4.223 1 94.94 92 SER A O 1
ATOM 760 N N . GLY A 1 93 ? 8 4.012 4.871 1 94.12 93 GLY A N 1
ATOM 761 C CA . GLY A 1 93 ? 8.266 4.508 6.207 1 94.12 93 GLY A CA 1
ATOM 762 C C . GLY A 1 93 ? 9.281 5.641 6.234 1 94.12 93 GLY A C 1
ATOM 763 O O . GLY A 1 93 ? 9.07 6.652 6.906 1 94.12 93 GLY A O 1
ATOM 764 N N . LEU A 1 94 ? 10.305 5.473 5.488 1 93.62 94 LEU A N 1
ATOM 765 C CA . LEU A 1 94 ? 11.352 6.484 5.422 1 93.62 94 LEU A CA 1
ATOM 766 C C . LEU A 1 94 ? 10.812 7.785 4.836 1 93.62 94 LEU A C 1
ATOM 768 O O . LEU A 1 94 ? 11.227 8.875 5.242 1 93.62 94 LEU A O 1
ATOM 772 N N . LEU A 1 95 ? 9.914 7.637 3.93 1 94.19 95 LEU A N 1
ATOM 773 C CA . LEU A 1 95 ? 9.367 8.797 3.234 1 94.19 95 LEU A CA 1
ATOM 774 C C . LEU A 1 95 ? 8.18 9.375 3.998 1 94.19 95 LEU A C 1
ATOM 776 O O . LEU A 1 95 ? 7.715 10.477 3.688 1 94.19 95 LEU A O 1
ATOM 780 N N . GLY A 1 96 ? 7.621 8.617 4.953 1 93 96 GLY A N 1
ATOM 781 C CA . GLY A 1 96 ? 6.492 9.078 5.75 1 93 96 GLY A CA 1
ATOM 782 C C . GLY A 1 96 ? 5.176 9.039 5 1 93 96 GLY A C 1
ATOM 783 O O . GLY A 1 96 ? 4.312 9.898 5.203 1 93 96 GLY A O 1
ATOM 784 N N . VAL A 1 97 ? 5.066 8.203 4.121 1 93.62 97 VAL A N 1
ATOM 785 C CA . VAL A 1 97 ? 3.85 8.055 3.328 1 93.62 97 VAL A CA 1
ATOM 786 C C . VAL A 1 97 ? 3.381 6.605 3.369 1 93.62 97 VAL A C 1
ATOM 788 O O . VAL A 1 97 ? 4.121 5.719 3.807 1 93.62 97 VAL A O 1
ATOM 791 N N . SER A 1 98 ? 2.127 6.414 2.98 1 94.56 98 SER A N 1
ATOM 792 C CA . SER A 1 98 ? 1.621 5.051 2.861 1 94.56 98 SER A CA 1
ATOM 793 C C . SER A 1 98 ? 2.193 4.355 1.63 1 94.56 98 SER A C 1
ATOM 795 O O . SER A 1 98 ? 2.707 5.012 0.721 1 94.56 98 SER A O 1
ATOM 797 N N . VAL A 1 99 ? 2.186 3.049 1.625 1 95.88 99 VAL A N 1
ATOM 798 C CA . VAL A 1 99 ? 2.613 2.305 0.445 1 95.88 99 VAL A CA 1
ATOM 799 C C . VAL A 1 99 ? 1.729 2.67 -0.745 1 95.88 99 VAL A C 1
ATOM 801 O O . VAL A 1 99 ? 2.217 2.828 -1.865 1 95.88 99 VAL A O 1
ATOM 804 N N . ASP A 1 100 ? 0.469 2.812 -0.517 1 96.44 100 ASP A N 1
ATOM 805 C CA . ASP A 1 100 ? -0.468 3.166 -1.578 1 96.44 100 ASP A CA 1
ATOM 806 C C . ASP A 1 100 ? -0.07 4.48 -2.248 1 96.44 100 ASP A C 1
ATOM 808 O O . ASP A 1 100 ? -0.261 4.648 -3.453 1 96.44 100 ASP A O 1
ATOM 812 N N . LYS A 1 101 ? 0.448 5.309 -1.452 1 95.38 101 LYS A N 1
ATOM 813 C CA . LYS A 1 101 ? 0.837 6.609 -1.983 1 95.38 101 LYS A CA 1
ATOM 814 C C . LYS A 1 101 ? 2.018 6.484 -2.941 1 95.38 101 LYS A C 1
ATOM 816 O O . LYS A 1 101 ? 2.217 7.34 -3.807 1 95.38 101 LYS A O 1
ATOM 821 N N . LEU A 1 102 ? 2.795 5.469 -2.848 1 95.44 102 LEU A N 1
ATOM 822 C CA . LEU A 1 102 ? 3.938 5.234 -3.725 1 95.44 102 LEU A CA 1
ATOM 823 C C . LEU A 1 102 ? 3.486 4.648 -5.059 1 95.44 102 LEU A C 1
ATOM 825 O O . LEU A 1 102 ? 4.207 4.738 -6.055 1 95.44 102 LEU A O 1
ATOM 829 N N . LEU A 1 103 ? 2.346 4.027 -5.078 1 96 103 LEU A N 1
ATOM 830 C CA . LEU A 1 103 ? 1.909 3.213 -6.207 1 96 103 LEU A CA 1
ATOM 831 C C . LEU A 1 103 ? 1.019 4.02 -7.145 1 96 103 LEU A C 1
ATOM 833 O O . LEU A 1 103 ? 0.079 4.68 -6.699 1 96 103 LEU A O 1
ATOM 837 N N . VAL A 1 104 ? 1.358 3.904 -8.422 1 96.19 104 VAL A N 1
ATOM 838 C CA . VAL A 1 104 ? 0.587 4.621 -9.43 1 96.19 104 VAL A CA 1
ATOM 839 C C . VAL A 1 104 ? -0.271 3.635 -10.227 1 96.19 104 VAL A C 1
ATOM 841 O O . VAL A 1 104 ? 0.251 2.707 -10.844 1 96.19 104 VAL A O 1
ATOM 844 N N . PRO A 1 105 ? -1.522 3.867 -10.125 1 96.75 105 PRO A N 1
ATOM 845 C CA . PRO A 1 105 ? -2.398 2.959 -10.875 1 96.75 105 PRO A CA 1
ATOM 846 C C . PRO A 1 105 ? -2.33 3.18 -12.383 1 96.75 105 PRO A C 1
ATOM 848 O O . PRO A 1 105 ? -2.039 4.289 -12.836 1 96.75 105 PRO A O 1
ATOM 851 N N . VAL A 1 106 ? -2.592 2.107 -13.164 1 96.81 106 VAL A N 1
ATOM 852 C CA . VAL A 1 106 ? -2.672 2.203 -14.617 1 96.81 106 VAL A CA 1
ATOM 853 C C . VAL A 1 106 ? -3.922 2.982 -15.023 1 96.81 106 VAL A C 1
ATOM 855 O O . VAL A 1 106 ? -3.93 3.674 -16.047 1 96.81 106 VAL A O 1
ATOM 858 N N . ALA A 1 107 ? -4.922 2.826 -14.203 1 96 107 ALA A N 1
ATOM 859 C CA . ALA A 1 107 ? -6.203 3.457 -14.5 1 96 107 ALA A CA 1
ATOM 860 C C . ALA A 1 107 ? -6.91 3.9 -13.227 1 96 107 ALA A C 1
ATOM 862 O O . ALA A 1 107 ? -6.57 3.447 -12.133 1 96 107 ALA A O 1
ATOM 863 N N . VAL A 1 108 ? -7.832 4.871 -13.438 1 93.56 108 VAL A N 1
ATOM 864 C CA . VAL A 1 108 ? -8.633 5.363 -12.32 1 93.56 108 VAL A CA 1
ATOM 865 C C . VAL A 1 108 ? -10.117 5.285 -12.672 1 93.56 108 VAL A C 1
ATOM 867 O O . VAL A 1 108 ? -10.484 5.332 -13.844 1 93.56 108 VAL A O 1
ATOM 870 N N . LYS A 1 109 ? -10.859 4.973 -11.633 1 88.88 109 LYS A N 1
ATOM 871 C CA . LYS A 1 109 ? -12.312 5.027 -11.766 1 88.88 109 LYS A CA 1
ATOM 872 C C . LYS A 1 109 ? -12.859 6.398 -11.367 1 88.88 109 LYS A C 1
ATOM 874 O O . LYS A 1 109 ? -12.484 6.934 -10.32 1 88.88 109 LYS A O 1
ATOM 879 N N . LYS A 1 110 ? -13.695 6.93 -12.25 1 87.31 110 LYS A N 1
ATOM 880 C CA . LYS A 1 110 ? -14.312 8.227 -11.984 1 87.31 110 LYS A CA 1
ATOM 881 C C . LYS A 1 110 ? -15.758 8.062 -11.531 1 87.31 110 LYS A C 1
ATOM 883 O O . LYS A 1 110 ? -16.516 7.301 -12.125 1 87.31 110 LYS A O 1
ATOM 888 N N . TRP A 1 111 ? -15.938 8.633 -10.414 1 79.75 111 TRP A N 1
ATOM 889 C CA . TRP A 1 111 ? -17.297 8.609 -9.883 1 79.75 111 TRP A CA 1
ATOM 890 C C . TRP A 1 111 ? -17.922 9.992 -9.938 1 79.75 111 TRP A C 1
ATOM 892 O O . TRP A 1 111 ? -17.266 10.992 -9.617 1 79.75 111 TRP A O 1
ATOM 902 N N . GLU A 1 112 ? -19.078 10.047 -10.625 1 80.25 112 GLU A N 1
ATOM 903 C CA . GLU A 1 112 ? -19.859 11.281 -10.656 1 80.25 112 GLU A CA 1
ATOM 904 C C . GLU A 1 112 ? -21.266 11.062 -10.109 1 80.25 112 GLU A C 1
ATOM 906 O O . GLU A 1 112 ? -22.016 10.227 -10.625 1 80.25 112 GLU A O 1
ATOM 911 N N . ILE A 1 113 ? -21.484 11.602 -8.961 1 72.31 113 ILE A N 1
ATOM 912 C CA . ILE A 1 113 ? -22.812 11.422 -8.367 1 72.31 113 ILE A CA 1
ATOM 913 C C . ILE A 1 113 ? -23.531 12.758 -8.297 1 72.31 113 ILE A C 1
ATOM 915 O O . ILE A 1 113 ? -22.938 13.773 -7.902 1 72.31 113 ILE A O 1
ATOM 919 N N . LEU A 1 114 ? -24.672 12.711 -8.891 1 71.5 114 LEU A N 1
ATOM 920 C CA . LEU A 1 114 ? -25.547 13.875 -8.75 1 71.5 114 LEU A CA 1
ATOM 921 C C . LEU A 1 114 ? -26.266 13.852 -7.406 1 71.5 114 LEU A C 1
ATOM 923 O O . LEU A 1 114 ? -26.891 12.844 -7.047 1 71.5 114 LEU A O 1
ATOM 927 N N . ILE A 1 115 ? -25.938 14.758 -6.508 1 62.34 115 ILE A N 1
ATOM 928 C CA . ILE A 1 115 ? -26.594 14.828 -5.211 1 62.34 115 ILE A CA 1
ATOM 929 C C . ILE A 1 115 ? -27.797 15.758 -5.297 1 62.34 115 ILE A C 1
ATOM 931 O O . ILE A 1 115 ? -27.672 16.938 -5.629 1 62.34 115 ILE A O 1
ATOM 935 N N . GLU A 1 116 ? -28.969 15.18 -5.578 1 58.75 116 GLU A N 1
ATOM 936 C CA . GLU A 1 116 ? -30.219 15.945 -5.629 1 58.75 116 GLU A CA 1
ATOM 937 C C . GLU A 1 116 ? -30.734 16.25 -4.23 1 58.75 116 GLU A C 1
ATOM 939 O O . GLU A 1 116 ? -30.75 15.383 -3.357 1 58.75 116 GLU A O 1
ATOM 944 N N . LYS A 1 117 ? -30.562 17.453 -3.746 1 53.97 117 LYS A N 1
ATOM 945 C CA . LYS A 1 117 ? -31.328 17.812 -2.561 1 53.97 117 LYS A CA 1
ATOM 946 C C . LYS A 1 117 ? -32.844 17.688 -2.83 1 53.97 117 LYS A C 1
ATOM 948 O O . LYS A 1 117 ? -33.312 18.172 -3.859 1 53.97 117 LYS A O 1
ATOM 953 N N . ARG A 1 118 ? -33.375 16.656 -2.189 1 48.31 118 ARG A N 1
ATOM 954 C CA . ARG A 1 118 ? -34.812 16.828 -2.145 1 48.31 118 ARG A CA 1
ATOM 955 C C . ARG A 1 118 ? -35.219 18.031 -1.294 1 48.31 118 ARG A C 1
ATOM 957 O O . ARG A 1 118 ? -34.531 18.359 -0.317 1 48.31 118 ARG A O 1
ATOM 964 N N . MET B 1 1 ? 8.922 24.141 17.156 1 40.28 1 MET B N 1
ATOM 965 C CA . MET B 1 1 ? 7.602 23.516 17.156 1 40.28 1 MET B CA 1
ATOM 966 C C . MET B 1 1 ? 7.688 22.062 16.719 1 40.28 1 MET B C 1
ATOM 968 O O . MET B 1 1 ? 8.258 21.75 15.672 1 40.28 1 MET B O 1
ATOM 972 N N . ASP B 1 2 ? 7.477 21 17.672 1 51.25 2 ASP B N 1
ATOM 973 C CA . ASP B 1 2 ? 7.863 19.594 17.672 1 51.25 2 ASP B CA 1
ATOM 974 C C . ASP B 1 2 ? 7.109 18.812 16.609 1 51.25 2 ASP B C 1
ATOM 976 O O . ASP B 1 2 ? 5.887 18.906 16.5 1 51.25 2 ASP B O 1
ATOM 980 N N . GLU B 1 3 ? 7.691 18.469 15.555 1 56.03 3 GLU B N 1
ATOM 981 C CA . GLU B 1 3 ? 7.199 17.688 14.414 1 56.03 3 GLU B CA 1
ATOM 982 C C . GLU B 1 3 ? 6.184 16.641 14.859 1 56.03 3 GLU B C 1
ATOM 984 O O . GLU B 1 3 ? 5.211 16.375 14.156 1 56.03 3 GLU B O 1
ATOM 989 N N . ARG B 1 4 ? 6.395 16.297 16.047 1 55.09 4 ARG B N 1
ATOM 990 C CA . ARG B 1 4 ? 5.52 15.312 16.688 1 55.09 4 ARG B CA 1
ATOM 991 C C . ARG B 1 4 ? 4.133 15.891 16.938 1 55.09 4 ARG B C 1
ATOM 993 O O . ARG B 1 4 ? 3.123 15.242 16.656 1 55.09 4 ARG B O 1
ATOM 1000 N N . TYR B 1 5 ? 4.141 17.078 17.453 1 55.09 5 TYR B N 1
ATOM 1001 C CA . TYR B 1 5 ? 2.889 17.75 17.781 1 55.09 5 TYR B CA 1
ATOM 1002 C C . TYR B 1 5 ? 2.043 17.969 16.531 1 55.09 5 TYR B C 1
ATOM 1004 O O . TYR B 1 5 ? 0.837 17.719 16.531 1 55.09 5 TYR B O 1
ATOM 1012 N N . GLU B 1 6 ? 2.607 18.344 15.516 1 58.28 6 GLU B N 1
ATOM 1013 C CA . GLU B 1 6 ? 1.879 18.641 14.289 1 58.28 6 GLU B CA 1
ATOM 1014 C C . GLU B 1 6 ? 1.26 17.391 13.688 1 58.28 6 GLU B C 1
ATOM 1016 O O . GLU B 1 6 ? 0.124 17.422 13.211 1 58.28 6 GLU B O 1
ATOM 1021 N N . LYS B 1 7 ? 1.957 16.438 13.812 1 61.91 7 LYS B N 1
ATOM 1022 C CA . LYS B 1 7 ? 1.443 15.18 13.281 1 61.91 7 LYS B CA 1
ATOM 1023 C C . LYS B 1 7 ? 0.275 14.672 14.117 1 61.91 7 LYS B C 1
ATOM 1025 O O . LYS B 1 7 ? -0.705 14.156 13.578 1 61.91 7 LYS B O 1
ATOM 1030 N N . ILE B 1 8 ? 0.451 14.922 15.328 1 60.5 8 ILE B N 1
ATOM 1031 C CA . ILE B 1 8 ? -0.598 14.516 16.266 1 60.5 8 ILE B CA 1
ATOM 1032 C C . ILE B 1 8 ? -1.871 15.312 15.984 1 60.5 8 ILE B C 1
ATOM 1034 O O . ILE B 1 8 ? -2.965 14.742 15.93 1 60.5 8 ILE B O 1
ATOM 1038 N N . MET B 1 9 ? -1.659 16.469 15.781 1 61.44 9 MET B N 1
ATOM 1039 C CA . MET B 1 9 ? -2.816 17.328 15.523 1 61.44 9 MET B CA 1
ATOM 1040 C C . MET B 1 9 ? -3.502 16.938 14.219 1 61.44 9 MET B C 1
ATOM 1042 O O . MET B 1 9 ? -4.73 16.953 14.133 1 61.44 9 MET B O 1
ATOM 1046 N N . GLU B 1 10 ? -2.703 16.562 13.32 1 62.38 10 GLU B N 1
ATOM 1047 C CA . GLU B 1 10 ? -3.254 16.125 12.047 1 62.38 10 GLU B CA 1
ATOM 1048 C C . GLU B 1 10 ? -4.074 14.852 12.203 1 62.38 10 GLU B C 1
ATOM 1050 O O . GLU B 1 10 ? -5.164 14.727 11.633 1 62.38 10 GLU B O 1
ATOM 1055 N N . ILE B 1 11 ? -3.479 14.039 13 1 60.88 11 ILE B N 1
ATOM 1056 C CA . ILE B 1 11 ? -4.148 12.758 13.227 1 60.88 11 ILE B CA 1
ATOM 1057 C C . ILE B 1 11 ? -5.434 12.984 14.023 1 60.88 11 ILE B C 1
ATOM 1059 O O . ILE B 1 11 ? -6.469 12.383 13.727 1 60.88 11 ILE B O 1
ATOM 1063 N N . ILE B 1 12 ? -5.219 13.742 14.953 1 60.59 12 ILE B N 1
ATOM 1064 C CA . ILE B 1 12 ? -6.387 14.062 15.766 1 60.59 12 ILE B CA 1
ATOM 1065 C C . ILE B 1 12 ? -7.457 14.719 14.891 1 60.59 12 ILE B C 1
ATOM 1067 O O . ILE B 1 12 ? -8.641 14.383 14.992 1 60.59 12 ILE B O 1
ATOM 1071 N N . GLU B 1 13 ? -7.016 15.555 14.125 1 56.75 13 GLU B N 1
ATOM 1072 C CA . GLU B 1 13 ? -7.93 16.25 13.227 1 56.75 13 GLU B CA 1
ATOM 1073 C C . GLU B 1 13 ? -8.539 15.297 12.203 1 56.75 13 GLU B C 1
ATOM 1075 O O . GLU B 1 13 ? -9.719 15.406 11.875 1 56.75 13 GLU B O 1
ATOM 1080 N N . MET B 1 14 ? -7.723 14.562 11.781 1 56.03 14 MET B N 1
ATOM 1081 C CA . MET B 1 14 ? -8.203 13.594 10.797 1 56.03 14 MET B CA 1
ATOM 1082 C C . MET B 1 14 ? -9.188 12.617 11.43 1 56.03 14 MET B C 1
ATOM 1084 O O . MET B 1 14 ? -10.141 12.18 10.781 1 56.03 14 MET B O 1
ATOM 1088 N N . ASN B 1 15 ? -8.789 12.297 12.641 1 51.84 15 ASN B N 1
ATOM 1089 C CA . ASN B 1 15 ? -9.68 11.383 13.344 1 51.84 15 ASN B CA 1
ATOM 1090 C C . ASN B 1 15 ? -10.797 12.125 14.07 1 51.84 15 ASN B C 1
ATOM 1092 O O . ASN B 1 15 ? -11.609 11.516 14.766 1 51.84 15 ASN B O 1
ATOM 1096 N N . ARG B 1 16 ? -11.133 13.273 13.625 1 48.75 16 ARG B N 1
ATOM 1097 C CA . ARG B 1 16 ? -12.219 14.078 14.18 1 48.75 16 ARG B CA 1
ATOM 1098 C C . ARG B 1 16 ? -12.188 14.07 15.703 1 48.75 16 ARG B C 1
ATOM 1100 O O . ARG B 1 16 ? -13.219 14.242 16.359 1 48.75 16 ARG B O 1
ATOM 1107 N N . PHE B 1 17 ? -11.141 13.805 16.219 1 49.72 17 PHE B N 1
ATOM 1108 C CA . PHE B 1 17 ? -11.062 13.812 17.672 1 49.72 17 PHE B CA 1
ATOM 1109 C C . PHE B 1 17 ? -11.242 15.227 18.219 1 49.72 17 PHE B C 1
ATOM 1111 O O . PHE B 1 17 ? -11.562 15.406 19.406 1 49.72 17 PHE B O 1
ATOM 1118 N N . ARG B 1 18 ? -11.305 16.156 17.312 1 46.53 18 ARG B N 1
ATOM 1119 C CA . ARG B 1 18 ? -11.43 17.5 17.875 1 46.53 18 ARG B CA 1
ATOM 1120 C C . ARG B 1 18 ? -12.742 17.656 18.641 1 46.53 18 ARG B C 1
ATOM 1122 O O . ARG B 1 18 ? -12.773 18.297 19.688 1 46.53 18 ARG B O 1
ATOM 1129 N N . GLN B 1 19 ? -13.719 17.344 17.922 1 46.84 19 GLN B N 1
ATOM 1130 C CA . GLN B 1 19 ? -14.992 17.625 18.562 1 46.84 19 GLN B CA 1
ATOM 1131 C C . GLN B 1 19 ? -15.047 17.047 19.969 1 46.84 19 GLN B C 1
ATOM 1133 O O . GLN B 1 19 ? -15.711 17.594 20.859 1 46.84 19 GLN B O 1
ATOM 1138 N N . ARG B 1 20 ? -14.469 15.945 20.078 1 46.5 20 ARG B N 1
ATOM 1139 C CA . ARG B 1 20 ? -14.688 15.359 21.406 1 46.5 20 ARG B CA 1
ATOM 1140 C C . ARG B 1 20 ? -13.633 15.836 22.391 1 46.5 20 ARG B C 1
ATOM 1142 O O . ARG B 1 20 ? -13.555 15.328 23.516 1 46.5 20 ARG B O 1
ATOM 1149 N N . LEU B 1 21 ? -12.711 16.578 21.812 1 45.5 21 LEU B N 1
ATOM 1150 C CA . LEU B 1 21 ? -11.727 17.062 22.781 1 45.5 21 LEU B CA 1
ATOM 1151 C C . LEU B 1 21 ? -12.391 17.969 23.812 1 45.5 21 LEU B C 1
ATOM 1153 O O . LEU B 1 21 ? -12.234 19.188 23.781 1 45.5 21 LEU B O 1
ATOM 1157 N N . GLY B 1 22 ? -13.594 18.125 23.844 1 40.94 22 GLY B N 1
ATOM 1158 C CA . GLY B 1 22 ? -14.078 18.891 24.984 1 40.94 22 GLY B CA 1
ATOM 1159 C C . GLY B 1 22 ? -13.219 18.719 26.219 1 40.94 22 GLY B C 1
ATOM 1160 O O . GLY B 1 22 ? -12.5 19.656 26.609 1 40.94 22 GLY B O 1
ATOM 1161 N N . LEU B 1 23 ? -13.859 18.172 27.359 1 41.03 23 LEU B N 1
ATOM 1162 C CA . LEU B 1 23 ? -13.617 18.234 28.797 1 41.03 23 LEU B CA 1
ATOM 1163 C C . LEU B 1 23 ? -12.203 17.766 29.125 1 41.03 23 LEU B C 1
ATOM 1165 O O . LEU B 1 23 ? -11.469 18.453 29.844 1 41.03 23 LEU B O 1
ATOM 1169 N N . LEU B 1 24 ? -11.977 16.469 29.75 1 42.69 24 LEU B N 1
ATOM 1170 C CA . LEU B 1 24 ? -11.094 15.781 30.688 1 42.69 24 LEU B CA 1
ATOM 1171 C C . LEU B 1 24 ? -9.75 15.469 30.016 1 42.69 24 LEU B C 1
ATOM 1173 O O . LEU B 1 24 ? -9.656 15.445 28.781 1 42.69 24 LEU B O 1
ATOM 1177 N N . ASP B 1 25 ? -8.539 15.109 30.844 1 54.88 25 ASP B N 1
ATOM 1178 C CA . ASP B 1 25 ? -7.238 14.453 30.844 1 54.88 25 ASP B CA 1
ATOM 1179 C C . ASP B 1 25 ? -7.215 13.281 29.859 1 54.88 25 ASP B C 1
ATOM 1181 O O . ASP B 1 25 ? -7.254 12.117 30.266 1 54.88 25 ASP B O 1
ATOM 1185 N N . TYR B 1 26 ? -7.664 13.391 28.75 1 64.5 26 TYR B N 1
ATOM 1186 C CA . TYR B 1 26 ? -7.812 12.234 27.875 1 64.5 26 TYR B CA 1
ATOM 1187 C C . TYR B 1 26 ? -6.5 11.906 27.172 1 64.5 26 TYR B C 1
ATOM 1189 O O . TYR B 1 26 ? -5.715 12.797 26.859 1 64.5 26 TYR B O 1
ATOM 1197 N N . THR B 1 27 ? -5.934 10.867 27.719 1 72.5 27 THR B N 1
ATOM 1198 C CA . THR B 1 27 ? -4.805 10.297 27 1 72.5 27 THR B CA 1
ATOM 1199 C C . THR B 1 27 ? -5.246 9.758 25.641 1 72.5 27 THR B C 1
ATOM 1201 O O . THR B 1 27 ? -6.219 9.008 25.547 1 72.5 27 THR B O 1
ATOM 1204 N N . ALA B 1 28 ? -4.984 10.539 24.656 1 72.31 28 ALA B N 1
ATOM 1205 C CA . ALA B 1 28 ? -5.176 9.977 23.328 1 72.31 28 ALA B CA 1
ATOM 1206 C C . ALA B 1 28 ? -4.039 9.031 22.953 1 72.31 28 ALA B C 1
ATOM 1208 O O . ALA B 1 28 ? -2.863 9.383 23.078 1 72.31 28 ALA B O 1
ATOM 1209 N N . CYS B 1 29 ? -4.461 7.793 22.828 1 78.94 29 CYS B N 1
ATOM 1210 C CA . CYS B 1 29 ? -3.467 6.797 22.438 1 78.94 29 CYS B CA 1
ATOM 1211 C C . CYS B 1 29 ? -3.797 6.195 21.078 1 78.94 29 CYS B C 1
ATOM 1213 O O . CYS B 1 29 ? -4.957 5.887 20.797 1 78.94 29 CYS B O 1
ATOM 1215 N N . TRP B 1 30 ? -2.725 6.141 20.109 1 80.56 30 TRP B N 1
ATOM 1216 C CA . TRP B 1 30 ? -2.916 5.402 18.875 1 80.56 30 TRP B CA 1
ATOM 1217 C C . TRP B 1 30 ? -1.632 4.688 18.469 1 80.56 30 TRP B C 1
ATOM 1219 O O . TRP B 1 30 ? -0.569 4.922 19.047 1 80.56 30 TRP B O 1
ATOM 1229 N N . GLU B 1 31 ? -1.945 3.752 17.625 1 87.94 31 GLU B N 1
ATOM 1230 C CA . GLU B 1 31 ? -0.825 2.986 17.094 1 87.94 31 GLU B CA 1
ATOM 1231 C C . GLU B 1 31 ? -0.677 3.203 15.594 1 87.94 31 GLU B C 1
ATOM 1233 O O . GLU B 1 31 ? -1.673 3.346 14.875 1 87.94 31 GLU B O 1
ATOM 1238 N N . GLU B 1 32 ? 0.54 3.355 15.281 1 87.94 32 GLU B N 1
ATOM 1239 C CA . GLU B 1 32 ? 0.842 3.422 13.852 1 87.94 32 GLU B CA 1
ATOM 1240 C C . GLU B 1 32 ? 1.926 2.416 13.469 1 87.94 32 GLU B C 1
ATOM 1242 O O . GLU B 1 32 ? 2.799 2.1 14.281 1 87.94 32 GLU B O 1
ATOM 1247 N N . PRO B 1 33 ? 1.782 1.93 12.234 1 94 33 PRO B N 1
ATOM 1248 C CA . PRO B 1 33 ? 2.826 0.99 11.82 1 94 33 PRO B CA 1
ATOM 1249 C C . PRO B 1 33 ? 4.215 1.624 11.805 1 94 33 PRO B C 1
ATOM 1251 O O . PRO B 1 33 ? 4.371 2.768 11.375 1 94 33 PRO B O 1
ATOM 1254 N N . ASP B 1 34 ? 5.133 0.963 12.438 1 94.38 34 ASP B N 1
ATOM 1255 C CA . ASP B 1 34 ? 6.531 1.34 12.242 1 94.38 34 ASP B CA 1
ATOM 1256 C C . ASP B 1 34 ? 7.105 0.684 10.984 1 94.38 34 ASP B C 1
ATOM 1258 O O . ASP B 1 34 ? 7.77 -0.351 11.07 1 94.38 34 ASP B O 1
ATOM 1262 N N . ARG B 1 35 ? 6.953 1.341 9.898 1 95.19 35 ARG B N 1
ATOM 1263 C CA . ARG B 1 35 ? 7.254 0.747 8.602 1 95.19 35 ARG B CA 1
ATOM 1264 C C . ARG B 1 35 ? 8.75 0.511 8.445 1 95.19 35 ARG B C 1
ATOM 1266 O O . ARG B 1 35 ? 9.172 -0.437 7.773 1 95.19 35 ARG B O 1
ATOM 1273 N N . VAL B 1 36 ? 9.57 1.297 9.047 1 93.56 36 VAL B N 1
ATOM 1274 C CA . VAL B 1 36 ? 11.016 1.215 8.875 1 93.56 36 VAL B CA 1
ATOM 1275 C C . VAL B 1 36 ? 11.547 -0.058 9.539 1 93.56 36 VAL B C 1
ATOM 1277 O O . VAL B 1 36 ? 12.602 -0.566 9.156 1 93.56 36 VAL B O 1
ATOM 1280 N N . LYS B 1 37 ? 10.773 -0.506 10.523 1 93.94 37 LYS B N 1
ATOM 1281 C CA . LYS B 1 37 ? 11.211 -1.72 11.211 1 93.94 37 LYS B CA 1
ATOM 1282 C C . LYS B 1 37 ? 10.961 -2.957 10.352 1 93.94 37 LYS B C 1
ATOM 1284 O O . LYS B 1 37 ? 11.516 -4.027 10.617 1 93.94 37 LYS B O 1
ATOM 1289 N N . GLY B 1 38 ? 10.102 -2.824 9.383 1 93.88 38 GLY B N 1
ATOM 1290 C CA . GLY B 1 38 ? 9.992 -3.893 8.398 1 93.88 38 GLY B CA 1
ATOM 1291 C C . GLY B 1 38 ? 8.594 -4.488 8.32 1 93.88 38 GLY B C 1
ATOM 1292 O O . GLY B 1 38 ? 7.668 -4.004 8.977 1 93.88 38 GLY B O 1
ATOM 1293 N N . LEU B 1 39 ? 8.5 -5.457 7.484 1 94.06 39 LEU B N 1
ATOM 1294 C CA . LEU B 1 39 ? 7.25 -6.133 7.164 1 94.06 39 LEU B CA 1
ATOM 1295 C C . LEU B 1 39 ? 7.258 -7.566 7.688 1 94.06 39 LEU B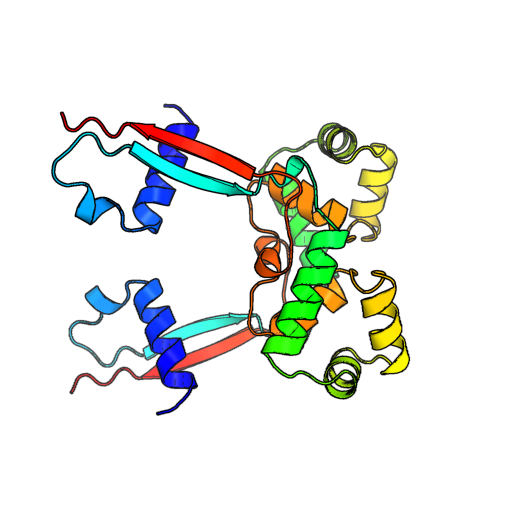 C 1
ATOM 1297 O O . LEU B 1 39 ? 8.25 -8.281 7.535 1 94.06 39 LEU B O 1
ATOM 1301 N N . ASP B 1 40 ? 6.184 -7.898 8.359 1 94.25 40 ASP B N 1
ATOM 1302 C CA . ASP B 1 40 ? 6.012 -9.289 8.75 1 94.25 40 ASP B CA 1
ATOM 1303 C C . ASP B 1 40 ? 5.367 -10.102 7.625 1 94.25 40 ASP B C 1
ATOM 1305 O O . ASP B 1 40 ? 4.145 -10.211 7.555 1 94.25 40 ASP B O 1
ATOM 1309 N N . ILE B 1 41 ? 6.25 -10.75 6.84 1 89.81 41 ILE B N 1
ATOM 1310 C CA . ILE B 1 41 ? 5.82 -11.398 5.609 1 89.81 41 ILE B CA 1
ATOM 1311 C C . ILE B 1 41 ? 4.887 -12.562 5.941 1 89.81 41 ILE B C 1
ATOM 1313 O O . ILE B 1 41 ? 3.861 -12.75 5.281 1 89.81 41 ILE B O 1
ATOM 1317 N N . GLU B 1 42 ? 5.246 -13.32 6.91 1 90.44 42 GLU B N 1
ATOM 1318 C CA . GLU B 1 42 ? 4.418 -14.461 7.285 1 90.44 42 GLU B CA 1
ATOM 1319 C C . GLU B 1 42 ? 3.029 -14.008 7.73 1 90.44 42 GLU B C 1
ATOM 1321 O O . GLU B 1 42 ? 2.02 -14.562 7.297 1 90.44 42 GLU B O 1
ATOM 1326 N N . ALA B 1 43 ? 2.988 -13.008 8.609 1 93.44 43 ALA B N 1
ATOM 1327 C CA . ALA B 1 43 ? 1.703 -12.477 9.055 1 93.44 43 ALA B CA 1
ATOM 1328 C C . ALA B 1 43 ? 0.933 -11.859 7.895 1 93.44 43 ALA B C 1
ATOM 1330 O O . ALA B 1 43 ? -0.297 -11.938 7.848 1 93.44 43 ALA B O 1
ATOM 1331 N N . THR B 1 44 ? 1.62 -11.211 7.035 1 93.25 44 THR B N 1
ATOM 1332 C CA . THR B 1 44 ? 0.996 -10.641 5.848 1 93.25 44 THR B CA 1
ATOM 1333 C C . THR B 1 44 ? 0.364 -11.734 4.988 1 93.25 44 THR B C 1
ATOM 1335 O O . THR B 1 44 ? -0.773 -11.594 4.535 1 93.25 44 THR B O 1
ATOM 1338 N N . LYS B 1 45 ? 1.064 -12.773 4.777 1 90.5 45 LYS B N 1
ATOM 1339 C CA . LYS B 1 45 ? 0.535 -13.906 4.027 1 90.5 45 LYS B CA 1
ATOM 1340 C C . LYS B 1 45 ? -0.759 -14.422 4.648 1 90.5 45 LYS B C 1
ATOM 1342 O O . LYS B 1 45 ? -1.747 -14.641 3.945 1 90.5 45 LYS B O 1
ATOM 1347 N N . LYS B 1 46 ? -0.684 -14.602 5.883 1 91.75 46 LYS B N 1
ATOM 1348 C CA . LYS B 1 46 ? -1.854 -15.094 6.605 1 91.75 46 LYS B CA 1
ATOM 1349 C C . LYS B 1 46 ? -3.033 -14.133 6.457 1 91.75 46 LYS B C 1
ATOM 1351 O O . LYS B 1 46 ? -4.16 -14.562 6.203 1 91.75 46 LYS B O 1
ATOM 1356 N N . ARG B 1 47 ? -2.77 -12.852 6.586 1 93.44 47 ARG B N 1
ATOM 1357 C CA . ARG B 1 47 ? -3.826 -11.852 6.453 1 93.44 47 ARG B CA 1
ATOM 1358 C C . ARG B 1 47 ? -4.434 -11.883 5.055 1 93.44 47 ARG B C 1
ATOM 1360 O O . ARG B 1 47 ? -5.656 -11.82 4.906 1 93.44 47 ARG B O 1
ATOM 1367 N N . VAL B 1 48 ? -3.588 -11.969 4.105 1 91.44 48 VAL B N 1
ATOM 1368 C CA . VAL B 1 48 ? -4.043 -12.023 2.723 1 91.44 48 VAL B CA 1
ATOM 1369 C C . VAL B 1 48 ? -4.934 -13.25 2.521 1 91.44 48 VAL B C 1
ATOM 1371 O O . VAL B 1 48 ? -6.027 -13.141 1.966 1 91.44 48 VAL B O 1
ATOM 1374 N N . CYS B 1 49 ? -4.484 -14.32 3.004 1 90.69 49 CYS B N 1
ATOM 1375 C CA . CYS B 1 49 ? -5.258 -15.555 2.877 1 90.69 49 CYS B CA 1
ATOM 1376 C C . CYS B 1 49 ? -6.598 -15.43 3.592 1 90.69 49 CYS B C 1
ATOM 1378 O O . CYS B 1 49 ? -7.629 -15.836 3.057 1 90.69 49 CYS B O 1
ATOM 1380 N N . ASP B 1 50 ? -6.547 -14.883 4.75 1 93.5 50 ASP B N 1
ATOM 1381 C CA . ASP B 1 50 ? -7.77 -14.695 5.527 1 93.5 50 ASP B CA 1
ATOM 1382 C C . ASP B 1 50 ? -8.758 -13.789 4.793 1 93.5 50 ASP B C 1
ATOM 1384 O O . ASP B 1 50 ? -9.961 -14.062 4.777 1 93.5 50 ASP B O 1
ATOM 1388 N N . LEU B 1 51 ? -8.297 -12.719 4.238 1 93.38 51 LEU B N 1
ATOM 1389 C CA . LEU B 1 51 ? -9.156 -11.789 3.506 1 93.38 51 LEU B CA 1
ATOM 1390 C C . LEU B 1 51 ? -9.75 -12.453 2.271 1 93.38 51 LEU B C 1
ATOM 1392 O O . LEU B 1 51 ? -10.914 -12.227 1.938 1 93.38 51 LEU B O 1
ATOM 1396 N N . ILE B 1 52 ? -8.906 -13.242 1.583 1 90.94 52 ILE B N 1
ATOM 1397 C CA . ILE B 1 52 ? -9.375 -13.961 0.403 1 90.94 52 ILE B CA 1
ATOM 1398 C C . ILE B 1 52 ? -10.516 -14.898 0.79 1 90.94 52 ILE B C 1
ATOM 1400 O O . ILE B 1 52 ? -11.562 -14.922 0.135 1 90.94 52 ILE B O 1
ATOM 1404 N N . LYS B 1 53 ? -10.312 -15.578 1.839 1 92.38 53 LYS B N 1
ATOM 1405 C CA . LYS B 1 53 ? -11.336 -16.5 2.33 1 92.38 53 LYS B CA 1
ATOM 1406 C C . LYS B 1 53 ? -12.594 -15.75 2.754 1 92.38 53 LYS B C 1
ATOM 1408 O O . LYS B 1 53 ? -13.711 -16.172 2.434 1 92.38 53 LYS B O 1
ATOM 1413 N N . ALA B 1 54 ? -12.438 -14.68 3.461 1 94.56 54 ALA B N 1
ATOM 1414 C CA . ALA B 1 54 ? -13.562 -13.891 3.967 1 94.56 54 ALA B CA 1
ATOM 1415 C C . ALA B 1 54 ? -14.398 -13.336 2.82 1 94.56 54 ALA B C 1
ATOM 1417 O O . ALA B 1 54 ? -15.617 -13.219 2.936 1 94.56 54 ALA B O 1
ATOM 1418 N N . LYS B 1 55 ? -13.719 -12.914 1.75 1 93.25 55 LYS B N 1
ATOM 1419 C CA . LYS B 1 55 ? -14.398 -12.344 0.594 1 93.25 55 LYS B CA 1
ATOM 1420 C C . LYS B 1 55 ? -14.953 -13.43 -0.318 1 93.25 55 LYS B C 1
ATOM 1422 O O . LYS B 1 55 ? -15.695 -13.148 -1.262 1 93.25 55 LYS B O 1
ATOM 1427 N N . GLY B 1 56 ? -14.508 -14.664 -0.121 1 92.38 56 GLY B N 1
ATOM 1428 C CA . GLY B 1 56 ? -14.961 -15.789 -0.916 1 92.38 5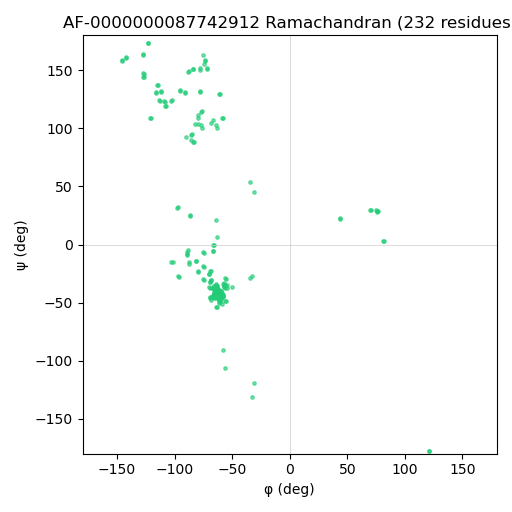6 GLY B CA 1
ATOM 1429 C C . GLY B 1 56 ? -14.367 -15.82 -2.311 1 92.38 56 GLY B C 1
ATOM 1430 O O . GLY B 1 56 ? -15.023 -16.25 -3.264 1 92.38 56 GLY B O 1
ATOM 1431 N N . LEU B 1 57 ? -13.25 -15.32 -2.426 1 90.38 57 LEU B N 1
ATOM 1432 C CA . LEU B 1 57 ? -12.602 -15.297 -3.732 1 90.38 57 LEU B CA 1
ATOM 1433 C C . LEU B 1 57 ? -12.008 -16.672 -4.059 1 90.38 57 LEU B C 1
ATOM 1435 O O . LEU B 1 57 ? -11.281 -17.234 -3.25 1 90.38 57 LEU B O 1
ATOM 1439 N N . LYS B 1 58 ? -12.32 -17.094 -5.238 1 90.25 58 LYS B N 1
ATOM 1440 C CA . LYS B 1 58 ? -11.773 -18.359 -5.691 1 90.25 58 LYS B CA 1
ATOM 1441 C C . LYS B 1 58 ? -10.414 -18.172 -6.359 1 90.25 58 LYS B C 1
ATOM 1443 O O . LYS B 1 58 ? -10.156 -17.141 -6.977 1 90.25 58 LYS B O 1
ATOM 1448 N N . ASP B 1 59 ? -9.602 -19.188 -6.23 1 87.56 59 ASP B N 1
ATOM 1449 C CA . ASP B 1 59 ? -8.266 -19.141 -6.828 1 87.56 59 ASP B CA 1
ATOM 1450 C C . ASP B 1 59 ? -8.344 -18.891 -8.328 1 87.56 59 ASP B C 1
ATOM 1452 O O . ASP B 1 59 ? -7.516 -18.156 -8.883 1 87.56 59 ASP B O 1
ATOM 1456 N N . LYS B 1 60 ? -9.336 -19.453 -8.906 1 91 60 LYS B N 1
ATOM 1457 C CA . LYS B 1 60 ? -9.523 -19.281 -10.344 1 91 60 LYS B CA 1
ATOM 1458 C C . LYS B 1 60 ? -9.781 -17.812 -10.688 1 91 60 LYS B C 1
ATOM 1460 O O . LYS B 1 60 ? -9.242 -17.297 -11.672 1 91 60 LYS B O 1
ATOM 1465 N N . THR B 1 61 ? -10.562 -17.188 -9.898 1 91.25 61 THR B N 1
ATOM 1466 C CA . THR B 1 61 ? -10.875 -15.773 -10.109 1 91.25 61 THR B CA 1
ATOM 1467 C C . THR B 1 61 ? -9.625 -14.914 -9.969 1 91.25 61 THR B C 1
ATOM 1469 O O . THR B 1 61 ? -9.375 -14.023 -10.789 1 91.25 61 THR B O 1
ATOM 1472 N N . ILE B 1 62 ? -8.922 -15.172 -8.984 1 89.62 62 ILE B N 1
ATOM 1473 C CA . ILE B 1 62 ? -7.684 -14.453 -8.727 1 89.62 62 ILE B CA 1
ATOM 1474 C C . ILE B 1 62 ? -6.711 -14.672 -9.883 1 89.62 62 ILE B C 1
ATOM 1476 O O . ILE B 1 62 ? -6.133 -13.711 -10.406 1 89.62 62 ILE B O 1
ATOM 1480 N N . ALA B 1 63 ? -6.562 -15.875 -10.266 1 89.94 63 ALA B N 1
ATOM 1481 C CA . ALA B 1 63 ? -5.656 -16.25 -11.352 1 89.94 63 ALA B CA 1
ATOM 1482 C C . ALA B 1 63 ? -6.027 -15.531 -12.641 1 89.94 63 ALA B C 1
ATOM 1484 O O . ALA B 1 63 ? -5.16 -14.992 -13.336 1 89.94 63 ALA B O 1
ATOM 1485 N N . ASP B 1 64 ? -7.273 -15.5 -12.953 1 91.12 64 ASP B N 1
ATOM 1486 C CA . ASP B 1 64 ? -7.773 -14.859 -14.172 1 91.12 64 ASP B CA 1
ATOM 1487 C C . ASP B 1 64 ? -7.445 -13.375 -14.188 1 91.12 64 ASP B C 1
ATOM 1489 O O . ASP B 1 64 ? -6.988 -12.844 -15.203 1 91.12 64 ASP B O 1
ATOM 1493 N N . LYS B 1 65 ? -7.605 -12.742 -13.047 1 88.06 65 LYS B N 1
ATOM 1494 C CA . LYS B 1 65 ? -7.391 -11.297 -12.984 1 88.06 65 LYS B CA 1
ATOM 1495 C C . LYS B 1 65 ? -5.902 -10.961 -13 1 88.06 65 LYS B C 1
ATOM 1497 O O . LYS B 1 65 ? -5.5 -9.914 -13.523 1 88.06 65 LYS B O 1
ATOM 1502 N N . LEU B 1 66 ? -5.172 -11.836 -12.484 1 85.69 66 LEU B N 1
ATOM 1503 C CA . LEU B 1 66 ? -3.734 -11.602 -12.414 1 85.69 66 LEU B CA 1
ATOM 1504 C C . LEU B 1 66 ? -3.037 -12.109 -13.664 1 85.69 66 LEU B C 1
ATOM 1506 O O . LEU B 1 66 ? -1.858 -11.82 -13.891 1 85.69 66 LEU B O 1
ATOM 1510 N N . GLY B 1 67 ? -3.729 -12.797 -14.484 1 85.56 67 GLY B N 1
ATOM 1511 C CA . GLY B 1 67 ? -3.146 -13.375 -15.688 1 85.56 67 GLY B CA 1
ATOM 1512 C C . GLY B 1 67 ? -2.193 -14.516 -15.398 1 85.56 67 GLY B C 1
ATOM 1513 O O . GLY B 1 67 ? -1.172 -14.664 -16.062 1 85.56 67 GLY B O 1
ATOM 1514 N N . ILE B 1 68 ? -2.418 -15.188 -14.375 1 83.38 68 ILE B N 1
ATOM 1515 C CA . ILE B 1 68 ? -1.597 -16.344 -14 1 83.38 68 ILE B CA 1
ATOM 1516 C C . ILE B 1 68 ? -2.477 -17.578 -13.875 1 83.38 68 ILE B C 1
ATOM 1518 O O . ILE B 1 68 ? -3.697 -17.5 -14.023 1 83.38 68 ILE B O 1
ATOM 1522 N N . THR B 1 69 ? -1.8 -18.672 -13.68 1 86.81 69 THR B N 1
ATOM 1523 C CA . THR B 1 69 ? -2.539 -19.922 -13.57 1 86.81 69 THR B CA 1
ATOM 1524 C C . THR B 1 69 ? -3.039 -20.125 -12.141 1 86.81 69 THR B C 1
ATOM 1526 O O . THR B 1 69 ? -2.426 -19.641 -11.188 1 86.81 69 THR B O 1
ATOM 1529 N N . PRO B 1 70 ? -4.168 -20.844 -12.062 1 86.31 70 PRO B N 1
ATOM 1530 C CA . PRO B 1 70 ? -4.656 -21.156 -10.719 1 86.31 70 PRO B CA 1
ATOM 1531 C C . PRO B 1 70 ? -3.625 -21.906 -9.883 1 86.31 70 PRO B C 1
ATOM 1533 O O . PRO B 1 70 ? -3.549 -21.703 -8.664 1 86.31 70 PRO B O 1
ATOM 1536 N N . GLN B 1 71 ? -2.885 -22.672 -10.492 1 86.5 71 GLN B N 1
ATOM 1537 C CA . GLN B 1 71 ? -1.842 -23.422 -9.789 1 86.5 71 GLN B CA 1
ATOM 1538 C C . GLN B 1 71 ? -0.796 -22.469 -9.211 1 86.5 71 GLN B C 1
ATOM 1540 O O . GLN B 1 71 ? -0.284 -22.703 -8.109 1 86.5 71 GLN B O 1
ATOM 1545 N N . ALA B 1 72 ? -0.514 -21.516 -9.945 1 82.62 72 ALA B N 1
ATOM 1546 C CA . ALA B 1 72 ? 0.459 -20.531 -9.477 1 82.62 72 ALA B CA 1
ATOM 1547 C C . ALA B 1 72 ? -0.062 -19.781 -8.25 1 82.62 72 ALA B C 1
ATOM 1549 O O . ALA B 1 72 ? 0.692 -19.516 -7.312 1 82.62 72 ALA B O 1
ATOM 1550 N N . VAL B 1 73 ? -1.311 -19.453 -8.312 1 82.25 73 VAL B N 1
ATOM 1551 C CA . VAL B 1 73 ? -1.929 -18.75 -7.188 1 82.25 73 VAL B CA 1
ATOM 1552 C C . VAL B 1 73 ? -1.846 -19.625 -5.934 1 82.25 73 VAL B C 1
ATOM 1554 O O . VAL B 1 73 ? -1.492 -19.125 -4.855 1 82.25 73 VAL B O 1
ATOM 1557 N N . ASN B 1 74 ? -2.176 -20.812 -6.113 1 79.38 74 ASN B N 1
ATOM 1558 C CA . ASN B 1 74 ? -2.117 -21.75 -5 1 79.38 74 ASN B CA 1
ATOM 1559 C C . ASN B 1 74 ? -0.709 -21.828 -4.418 1 79.38 74 ASN B C 1
ATOM 1561 O O . ASN B 1 74 ? -0.534 -21.797 -3.197 1 79.38 74 ASN B O 1
ATOM 1565 N N . LYS B 1 75 ? 0.228 -21.875 -5.293 1 78.44 75 LYS B N 1
ATOM 1566 C CA . LYS B 1 75 ? 1.619 -21.969 -4.855 1 78.44 75 LYS B CA 1
ATOM 1567 C C . LYS B 1 75 ? 2.041 -20.719 -4.09 1 78.44 75 LYS B C 1
ATOM 1569 O O . LYS B 1 75 ? 2.715 -20.812 -3.062 1 78.44 75 LYS B O 1
ATOM 1574 N N . TRP B 1 76 ? 1.673 -19.641 -4.598 1 73.88 76 TRP B N 1
ATOM 1575 C CA . TRP B 1 76 ? 2.002 -18.359 -3.965 1 73.88 76 TRP B CA 1
ATOM 1576 C C . TRP B 1 76 ? 1.437 -18.297 -2.549 1 73.88 76 TRP B C 1
ATOM 1578 O O . TRP B 1 76 ? 2.133 -17.891 -1.614 1 73.88 76 TRP B O 1
ATOM 1588 N N . ARG B 1 77 ? 0.177 -18.609 -2.541 1 73.31 77 ARG B N 1
ATOM 1589 C CA . ARG B 1 77 ? -0.517 -18.562 -1.259 1 73.31 77 ARG B CA 1
ATOM 1590 C C . ARG B 1 77 ? 0.168 -19.453 -0.23 1 73.31 77 ARG B C 1
ATOM 1592 O O . ARG B 1 77 ? 0.262 -19.094 0.946 1 73.31 77 ARG B O 1
ATOM 1599 N N . HIS B 1 78 ? 0.755 -20.438 -0.765 1 73.06 78 HIS B N 1
ATOM 1600 C CA . HIS B 1 78 ? 1.364 -21.406 0.131 1 73.06 78 HIS B CA 1
ATOM 1601 C C . HIS B 1 78 ? 2.854 -21.141 0.31 1 73.06 78 HIS B C 1
ATOM 1603 O O . HIS B 1 78 ? 3.389 -21.297 1.41 1 73.06 78 HIS B O 1
ATOM 1609 N N . LYS B 1 79 ? 3.418 -20.516 -0.742 1 68 79 LYS B N 1
ATOM 1610 C CA . LYS B 1 79 ? 4.863 -20.312 -0.696 1 68 79 LYS B CA 1
ATOM 1611 C C . LYS B 1 79 ? 5.195 -18.859 -0.343 1 68 79 LYS B C 1
ATOM 1613 O O . LYS B 1 79 ? 6.309 -18.578 0.106 1 68 79 LYS B O 1
ATOM 1618 N N . GLY B 1 80 ? 4.312 -18.062 -0.432 1 65.25 80 GLY B N 1
ATOM 1619 C CA . GLY B 1 80 ? 4.531 -16.672 -0.087 1 65.25 80 GLY B CA 1
ATOM 1620 C C . GLY B 1 80 ? 5.199 -15.875 -1.195 1 65.25 80 GLY B C 1
ATOM 1621 O O . GLY B 1 80 ? 5.512 -14.695 -1.021 1 65.25 80 GLY B O 1
ATOM 1622 N N . SER B 1 81 ? 5.477 -16.438 -2.363 1 64.06 81 SER B N 1
ATOM 1623 C CA . SER B 1 81 ? 6.141 -15.742 -3.463 1 64.06 81 SER B CA 1
ATOM 1624 C C . SER B 1 81 ? 5.199 -14.758 -4.148 1 64.06 81 SER B C 1
ATOM 1626 O O . SER B 1 81 ? 5.617 -14 -5.023 1 64.06 81 SER B O 1
ATOM 1628 N N . PHE B 1 82 ? 3.955 -14.719 -3.832 1 64.5 82 PHE B N 1
ATOM 1629 C CA . PHE B 1 82 ? 2.881 -13.906 -4.383 1 64.5 82 PHE B CA 1
ATOM 1630 C C . PHE B 1 82 ? 3.109 -12.43 -4.074 1 64.5 82 PHE B C 1
ATOM 1632 O O . PHE B 1 82 ? 2.5 -11.555 -4.695 1 64.5 82 PHE B O 1
ATOM 1639 N N . PHE B 1 83 ? 4.133 -12.133 -3.408 1 73.5 83 PHE B N 1
ATOM 1640 C CA . PHE B 1 83 ? 4.188 -10.828 -2.756 1 73.5 83 PHE B CA 1
ATOM 1641 C C . PHE B 1 83 ? 4.965 -9.828 -3.604 1 73.5 83 PHE B C 1
ATOM 1643 O O . PHE B 1 83 ? 5.641 -8.945 -3.07 1 73.5 83 PHE B O 1
ATOM 1650 N N . VAL B 1 84 ? 4.746 -10.164 -4.969 1 80.56 84 VAL B N 1
ATOM 1651 C CA . VAL B 1 84 ? 5.262 -9.094 -5.809 1 80.56 84 VAL B CA 1
ATOM 1652 C C . VAL B 1 84 ? 4.277 -7.926 -5.828 1 80.56 84 VAL B C 1
ATOM 1654 O O . VAL B 1 84 ? 3.062 -8.133 -5.746 1 80.56 84 VAL B O 1
ATOM 1657 N N . ILE B 1 85 ? 4.797 -6.766 -5.988 1 88.62 85 ILE B N 1
ATOM 1658 C CA . ILE B 1 85 ? 4.008 -5.559 -5.773 1 88.62 85 ILE B CA 1
ATOM 1659 C C . ILE B 1 85 ? 2.854 -5.512 -6.773 1 88.62 85 ILE B C 1
ATOM 1661 O O . ILE B 1 85 ? 1.741 -5.105 -6.426 1 88.62 85 ILE B O 1
ATOM 1665 N N . GLU B 1 86 ? 3.055 -5.949 -7.938 1 88.25 86 GLU B N 1
ATOM 1666 C CA . GLU B 1 86 ? 2.012 -5.918 -8.961 1 88.25 86 GLU B CA 1
ATOM 1667 C C . GLU B 1 86 ? 0.848 -6.832 -8.586 1 88.25 86 GLU B C 1
ATOM 1669 O O . GLU B 1 86 ? -0.316 -6.445 -8.711 1 88.25 86 GLU B O 1
ATOM 1674 N N . ASN B 1 87 ? 1.192 -8.016 -8.156 1 87.56 87 ASN B N 1
ATOM 1675 C CA . ASN B 1 87 ? 0.167 -8.977 -7.762 1 87.56 87 ASN B CA 1
ATOM 1676 C C . ASN B 1 87 ? -0.604 -8.5 -6.531 1 87.56 87 ASN B C 1
ATOM 1678 O O . ASN B 1 87 ? -1.831 -8.609 -6.484 1 87.56 87 ASN B O 1
ATOM 1682 N N . LEU B 1 88 ? 0.119 -7.992 -5.605 1 90.31 88 LEU B N 1
ATOM 1683 C CA . LEU B 1 88 ? -0.516 -7.5 -4.391 1 90.31 88 LEU B CA 1
ATOM 1684 C C . LEU B 1 88 ? -1.453 -6.34 -4.695 1 90.31 88 LEU B C 1
ATOM 1686 O O . LEU B 1 88 ? -2.521 -6.219 -4.094 1 90.31 88 LEU B O 1
ATOM 1690 N N . TYR B 1 89 ? -0.974 -5.523 -5.578 1 93.75 89 TYR B N 1
ATOM 1691 C CA . TYR B 1 89 ? -1.771 -4.367 -5.965 1 93.75 89 TYR B CA 1
ATOM 1692 C C . TYR B 1 89 ? -3.104 -4.797 -6.566 1 93.75 89 TYR B C 1
ATOM 1694 O O . TYR B 1 89 ? -4.164 -4.328 -6.141 1 93.75 89 TYR B O 1
ATOM 1702 N N . VAL B 1 90 ? -3.074 -5.688 -7.484 1 93.56 90 VAL B N 1
ATOM 1703 C CA . VAL B 1 90 ? -4.281 -6.188 -8.133 1 93.56 90 VAL B CA 1
ATOM 1704 C C . VAL B 1 90 ? -5.156 -6.914 -7.113 1 93.56 90 VAL B C 1
ATOM 1706 O O . VAL B 1 90 ? -6.375 -6.727 -7.082 1 93.56 90 VAL B O 1
ATOM 1709 N N . LEU B 1 91 ? -4.508 -7.691 -6.348 1 92.12 91 LEU B N 1
ATOM 1710 C CA . LEU B 1 91 ? -5.238 -8.422 -5.316 1 92.12 91 LEU B CA 1
ATOM 1711 C C . LEU B 1 91 ? -5.973 -7.457 -4.391 1 92.12 91 LEU B C 1
ATOM 1713 O O . LEU B 1 91 ? -7.113 -7.715 -3.998 1 92.12 91 LEU B O 1
ATOM 1717 N N . SER B 1 92 ? -5.285 -6.367 -3.973 1 95 92 SER B N 1
ATOM 1718 C CA . SER B 1 92 ? -5.922 -5.375 -3.113 1 95 92 SER B CA 1
ATOM 1719 C C . SER B 1 92 ? -7.199 -4.832 -3.752 1 95 92 SER B C 1
ATOM 1721 O O . SER B 1 92 ? -8.188 -4.578 -3.059 1 95 92 SER B O 1
ATOM 1723 N N . GLY B 1 93 ? -7.168 -4.664 -5.023 1 94.12 93 GLY B N 1
ATOM 1724 C CA . GLY B 1 93 ? -8.352 -4.254 -5.758 1 94.12 93 GLY B CA 1
ATOM 1725 C C . GLY B 1 93 ? -9.469 -5.281 -5.711 1 94.12 93 GLY B C 1
ATOM 1726 O O . GLY B 1 93 ? -10.633 -4.934 -5.488 1 94.12 93 GLY B O 1
ATOM 1727 N N . LEU B 1 94 ? -9.109 -6.496 -5.891 1 93.69 94 LEU B N 1
ATOM 1728 C CA . LEU B 1 94 ? -10.086 -7.582 -5.871 1 93.69 94 LEU B CA 1
ATOM 1729 C C . LEU B 1 94 ? -10.734 -7.699 -4.496 1 93.69 94 LEU B C 1
ATOM 1731 O O . LEU B 1 94 ? -11.922 -8.016 -4.391 1 93.69 94 LEU B O 1
ATOM 1735 N N . LEU B 1 95 ? -9.961 -7.418 -3.514 1 94.25 95 LEU B N 1
ATOM 1736 C CA . LEU B 1 95 ? -10.43 -7.555 -2.141 1 94.25 95 LEU B CA 1
ATOM 1737 C C . LEU B 1 95 ? -11.125 -6.277 -1.674 1 94.25 95 LEU B C 1
ATOM 1739 O O . LEU B 1 95 ? -11.773 -6.266 -0.626 1 94.25 95 LEU B O 1
ATOM 1743 N N . GLY B 1 96 ? -10.914 -5.168 -2.383 1 93 96 GLY B N 1
ATOM 1744 C CA . GLY B 1 96 ? -11.531 -3.898 -2.033 1 93 96 GLY B CA 1
ATOM 1745 C C . GLY B 1 96 ? -10.859 -3.215 -0.854 1 93 96 GLY B C 1
ATOM 1746 O O . GLY B 1 96 ? -11.523 -2.555 -0.053 1 93 96 GLY B O 1
ATOM 1747 N N . VAL B 1 97 ? -9.672 -3.439 -0.687 1 93.69 97 VAL B N 1
ATOM 1748 C CA . VAL B 1 97 ? -8.906 -2.844 0.402 1 93.69 97 VAL B CA 1
ATOM 1749 C C . VAL B 1 97 ? -7.656 -2.172 -0.156 1 93.69 97 VAL B C 1
ATOM 1751 O O . VAL B 1 97 ? -7.297 -2.377 -1.318 1 93.69 97 VAL B O 1
ATOM 1754 N N . SER B 1 98 ? -7.07 -1.308 0.673 1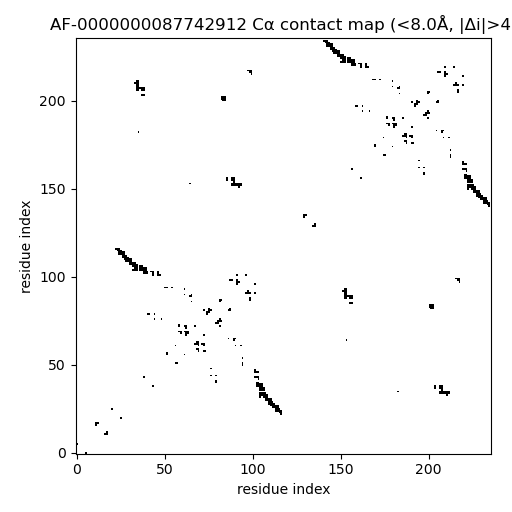 94.75 98 SER B N 1
ATOM 1755 C CA . SER B 1 98 ? -5.797 -0.706 0.286 1 94.75 98 SER B CA 1
ATOM 1756 C C . SER B 1 98 ? -4.656 -1.711 0.391 1 94.75 98 SER B C 1
ATOM 1758 O O . SER B 1 98 ? -4.789 -2.744 1.052 1 94.75 98 SER B O 1
ATOM 1760 N N . VAL B 1 99 ? -3.582 -1.472 -0.313 1 95.94 99 VAL B N 1
ATOM 1761 C CA . VAL B 1 99 ? -2.402 -2.322 -0.188 1 95.94 99 VAL B CA 1
ATOM 1762 C C . VAL B 1 99 ? -1.901 -2.303 1.254 1 95.94 99 VAL B C 1
ATOM 1764 O O . VAL B 1 99 ? -1.498 -3.336 1.792 1 95.94 99 VAL B O 1
ATOM 1767 N N . ASP B 1 100 ? -1.935 -1.17 1.866 1 96.5 100 ASP B N 1
ATOM 1768 C CA . ASP B 1 100 ? -1.485 -1.033 3.248 1 96.5 100 ASP B CA 1
ATOM 1769 C C . ASP B 1 100 ? -2.264 -1.966 4.172 1 96.5 100 ASP B C 1
ATOM 1771 O O . ASP B 1 100 ? -1.713 -2.486 5.145 1 96.5 100 ASP B O 1
ATOM 1775 N N . LYS B 1 101 ? -3.461 -2.127 3.832 1 95.38 101 LYS B N 1
ATOM 1776 C CA . LYS B 1 101 ? -4.305 -2.975 4.668 1 95.38 101 LYS B CA 1
ATOM 1777 C C . LYS B 1 101 ? -3.885 -4.438 4.57 1 95.38 101 LYS B C 1
ATOM 1779 O O . LYS B 1 101 ? -4.148 -5.227 5.477 1 95.38 101 LYS B O 1
ATOM 1784 N N . LEU B 1 102 ? -3.236 -4.836 3.539 1 95.44 102 LEU B N 1
ATOM 1785 C CA . LEU B 1 102 ? -2.768 -6.203 3.352 1 95.44 102 LEU B CA 1
ATOM 1786 C C . LEU B 1 102 ? -1.48 -6.449 4.133 1 95.44 102 LEU B C 1
ATOM 1788 O O . LEU B 1 102 ? -1.137 -7.598 4.43 1 95.44 102 LEU B O 1
ATOM 1792 N N . LEU B 1 103 ? -0.761 -5.414 4.434 1 95.94 103 LEU B N 1
ATOM 1793 C CA . LEU B 1 103 ? 0.598 -5.516 4.957 1 95.94 103 LEU B CA 1
ATOM 1794 C C . LEU B 1 103 ? 0.604 -5.445 6.48 1 95.94 103 LEU B C 1
ATOM 1796 O O . LEU B 1 103 ? -0.025 -4.559 7.066 1 95.94 103 LEU B O 1
ATOM 1800 N N . VAL B 1 104 ? 1.34 -6.379 7.047 1 96.19 104 VAL B N 1
ATOM 1801 C CA . VAL B 1 104 ? 1.436 -6.426 8.5 1 96.19 104 VAL B CA 1
ATOM 1802 C C . VAL B 1 104 ? 2.824 -5.969 8.945 1 96.19 104 VAL B C 1
ATOM 1804 O O . VAL B 1 104 ? 3.832 -6.566 8.555 1 96.19 104 VAL B O 1
ATOM 1807 N N . PRO B 1 105 ? 2.797 -4.941 9.688 1 96.75 105 PRO B N 1
ATOM 1808 C CA . PRO B 1 105 ? 4.102 -4.457 10.148 1 96.75 105 PRO B CA 1
ATOM 1809 C C . PRO B 1 105 ? 4.734 -5.371 11.195 1 96.75 105 PRO B C 1
ATOM 1811 O O . PRO B 1 105 ? 4.023 -6.059 11.93 1 96.75 105 PRO B O 1
ATOM 1814 N N . VAL B 1 106 ? 6.09 -5.391 11.25 1 96.75 106 VAL B N 1
ATOM 1815 C CA . VAL B 1 106 ? 6.82 -6.133 12.273 1 96.75 106 VAL B CA 1
ATOM 1816 C C . VAL B 1 106 ? 6.625 -5.465 13.633 1 96.75 106 VAL B C 1
ATOM 1818 O O . VAL B 1 106 ? 6.613 -6.141 14.672 1 96.75 106 VAL B O 1
ATOM 1821 N N . ALA B 1 107 ? 6.48 -4.168 13.57 1 96 107 ALA B N 1
ATOM 1822 C CA . ALA B 1 107 ? 6.352 -3.398 14.805 1 96 107 ALA B CA 1
ATOM 1823 C C . ALA B 1 107 ? 5.418 -2.207 14.617 1 96 107 ALA B C 1
ATOM 1825 O O . ALA B 1 107 ? 5.137 -1.807 13.484 1 96 107 ALA B O 1
ATOM 1826 N N . VAL B 1 108 ? 4.902 -1.737 15.773 1 93.5 108 VAL B N 1
ATOM 1827 C CA . VAL B 1 108 ? 4.031 -0.566 15.758 1 93.5 108 VAL B CA 1
ATOM 1828 C C . VAL B 1 108 ? 4.555 0.477 16.75 1 93.5 108 VAL B C 1
ATOM 1830 O O . VAL B 1 108 ? 5.227 0.136 17.719 1 93.5 108 VAL B O 1
ATOM 1833 N N . LYS B 1 109 ? 4.375 1.717 16.312 1 88.88 109 LYS B N 1
ATOM 1834 C CA . LYS B 1 109 ? 4.664 2.826 17.219 1 88.88 109 LYS B CA 1
ATOM 1835 C C . LYS B 1 109 ? 3.424 3.23 18.016 1 88.88 109 LYS B C 1
ATOM 1837 O O . LYS B 1 109 ? 2.344 3.398 17.438 1 88.88 109 LYS B O 1
ATOM 1842 N N . LYS B 1 110 ? 3.627 3.348 19.328 1 87.31 110 LYS B N 1
ATOM 1843 C CA . LYS B 1 110 ? 2.527 3.752 20.203 1 87.31 110 LYS B CA 1
ATOM 1844 C C . LYS B 1 110 ? 2.662 5.215 20.609 1 87.31 110 LYS B C 1
ATOM 1846 O O . LYS B 1 110 ? 3.746 5.66 21 1 87.31 110 LYS B O 1
ATOM 1851 N N . TRP B 1 111 ? 1.621 5.855 20.297 1 78.94 111 TRP B N 1
ATOM 1852 C CA . TRP B 1 111 ? 1.586 7.262 20.688 1 78.94 111 TRP B CA 1
ATOM 1853 C C . TRP B 1 111 ? 0.596 7.484 21.828 1 78.94 111 TRP B C 1
ATOM 1855 O O . TRP B 1 111 ? -0.505 6.93 21.828 1 78.94 111 TRP B O 1
ATOM 1865 N N . GLU B 1 112 ? 1.121 8.039 22.938 1 80.06 112 GLU B N 1
ATOM 1866 C CA . GLU B 1 112 ? 0.27 8.43 24.047 1 80.06 112 GLU B CA 1
ATOM 1867 C C . GLU B 1 112 ? 0.401 9.914 24.344 1 80.06 112 GLU B C 1
ATOM 1869 O O . GLU B 1 112 ? 1.497 10.406 24.641 1 80.06 112 GLU B O 1
ATOM 1874 N N . ILE B 1 113 ? -0.617 10.625 24.031 1 72 113 ILE B N 1
ATOM 1875 C CA . ILE B 1 113 ? -0.563 12.062 24.266 1 72 113 ILE B CA 1
ATOM 1876 C C . ILE B 1 113 ? -1.567 12.438 25.359 1 72 113 ILE B C 1
ATOM 1878 O O . ILE B 1 113 ? -2.709 11.977 25.344 1 72 113 ILE B O 1
ATOM 1882 N N . LEU B 1 114 ? -0.996 13.062 26.359 1 70.88 114 LEU B N 1
ATOM 1883 C CA . LEU B 1 114 ? -1.871 13.633 27.375 1 70.88 114 LEU B CA 1
ATOM 1884 C C . LEU B 1 114 ? -2.455 14.961 26.906 1 70.88 114 LEU B C 1
ATOM 1886 O O . LEU B 1 114 ? -1.72 15.844 26.453 1 70.88 114 LEU B O 1
ATOM 1890 N N . ILE B 1 115 ? -3.719 15.008 26.609 1 62.53 115 ILE B N 1
ATOM 1891 C CA . ILE B 1 115 ? -4.379 16.234 26.188 1 62.53 115 ILE B CA 1
ATOM 1892 C C . ILE B 1 115 ? -4.84 17.031 27.406 1 62.53 115 ILE B C 1
ATOM 1894 O O . ILE B 1 115 ? -5.637 16.531 28.203 1 62.53 115 ILE B O 1
ATOM 1898 N N . GLU B 1 116 ? -3.957 17.938 27.938 1 58.53 116 GLU B N 1
ATOM 1899 C CA . GLU B 1 116 ? -4.297 18.781 29.078 1 58.53 116 GLU B CA 1
ATOM 1900 C C . GLU B 1 116 ? -5.211 19.922 28.656 1 58.53 116 GLU B C 1
ATOM 1902 O O . GLU B 1 116 ? -4.98 20.562 27.641 1 58.53 116 GLU B O 1
ATOM 1907 N N . LYS B 1 117 ? -6.512 19.812 28.891 1 53.59 117 LYS B N 1
ATOM 1908 C CA . LYS B 1 117 ? -7.289 21.047 28.781 1 53.59 117 LYS B CA 1
ATOM 1909 C C . LYS B 1 117 ? -6.754 22.109 29.734 1 53.59 117 LYS B C 1
ATOM 1911 O O . LYS B 1 117 ? -6.508 21.844 30.906 1 53.59 117 LYS B O 1
ATOM 1916 N N . ARG B 1 118 ? -6.129 23.094 29.078 1 48.06 118 ARG B N 1
ATOM 1917 C CA . ARG B 1 118 ? -6.027 24.25 29.953 1 48.06 118 ARG B CA 1
ATOM 1918 C C . ARG B 1 118 ? -7.406 24.828 30.266 1 48.06 118 ARG B C 1
ATOM 1920 O O . ARG B 1 118 ? -8.305 24.781 29.438 1 48.06 118 ARG B O 1
#

Nearest PDB structures (foldseek):
  1adr-assembly1_A  TM=8.390E-01  e=3.757E-03  Lederbergvirus P22
  6jq1-assembly1_A  TM=8.252E-01  e=2.615E-03  Deinococcus geothermalis DSM 11300
  3f51-assembly1_A  TM=8.150E-01  e=7.304E-03  Corynebacterium glutamicum
  2b5a-assembly1_A  TM=8.074E-01  e=9.301E-03  [Bacillus] caldolyticus
  3f52-assembly1_A  TM=8.227E-01  e=1.602E-02  Corynebacterium glutamicum